Protein AF-A0AAD5VSR5-F1 (afdb_monomer)

Solvent-accessible surface area (backbone atoms only — not comparable to full-atom values): 12266 Å² total; per-residue (Å²): 132,82,77,79,76,80,85,76,77,83,81,80,67,70,78,75,68,72,74,65,59,51,66,69,52,52,51,55,50,50,52,54,51,30,46,66,68,74,37,68,81,47,95,54,46,67,67,52,56,74,73,51,57,67,68,59,53,48,53,43,48,50,60,51,51,72,69,43,62,74,67,56,74,83,81,68,85,54,60,70,67,72,87,35,65,57,61,65,68,55,35,32,72,72,53,68,70,93,71,88,65,47,79,45,73,39,39,74,35,41,10,56,86,38,45,70,70,91,37,54,92,71,54,46,46,49,62,50,44,38,65,77,39,71,88,53,51,73,70,54,26,51,54,53,34,62,75,39,63,86,45,71,54,48,46,51,27,46,23,48,51,45,14,35,66,72,55,52,54,53,46,54,50,53,36,60,43,46,51,93,35,41,47,78,52,73,41,69,61,84,89,15,37,62,71,61,60,55,58,72,76,72,62,128

Structure (mmCIF, N/CA/C/O backbone):
data_AF-A0AAD5VSR5-F1
#
_entry.id   AF-A0AAD5VSR5-F1
#
loop_
_atom_site.group_PDB
_atom_site.id
_atom_site.type_symbol
_atom_site.label_atom_id
_atom_site.label_alt_id
_atom_site.label_comp_id
_atom_site.label_asym_id
_atom_site.label_entity_id
_atom_site.label_seq_id
_atom_site.pdbx_PDB_ins_code
_atom_site.Cartn_x
_atom_site.Cartn_y
_atom_site.Cartn_z
_atom_site.occupancy
_atom_site.B_iso_or_equiv
_atom_site.auth_seq_id
_atom_site.auth_comp_id
_atom_site.auth_asym_id
_atom_site.auth_atom_id
_atom_site.pdbx_PDB_model_num
ATOM 1 N N . MET A 1 1 ? -3.769 -28.329 -5.581 1.00 30.73 1 MET A N 1
ATOM 2 C CA . MET A 1 1 ? -2.567 -27.552 -5.215 1.00 30.73 1 MET A CA 1
ATOM 3 C C . MET A 1 1 ? -2.888 -26.860 -3.908 1.00 30.73 1 MET A C 1
ATOM 5 O O . MET A 1 1 ? -3.905 -26.185 -3.849 1.00 30.73 1 MET A O 1
ATOM 9 N N . ALA A 1 2 ? -2.143 -27.155 -2.845 1.00 22.83 2 ALA A N 1
ATOM 10 C CA . ALA A 1 2 ? -2.383 -26.560 -1.536 1.00 22.83 2 ALA A CA 1
ATOM 11 C C . ALA A 1 2 ? -2.054 -25.062 -1.592 1.00 22.83 2 ALA A C 1
ATOM 13 O O . ALA A 1 2 ? -1.014 -24.696 -2.140 1.00 22.83 2 ALA A O 1
ATOM 14 N N . ALA A 1 3 ? -2.939 -24.219 -1.057 1.00 27.25 3 ALA A N 1
ATOM 15 C CA . ALA A 1 3 ? -2.629 -22.816 -0.818 1.00 27.25 3 ALA A CA 1
ATOM 16 C C . ALA A 1 3 ? -1.374 -22.751 0.074 1.00 27.25 3 ALA A C 1
ATOM 18 O O . ALA A 1 3 ? -1.335 -23.455 1.091 1.00 27.25 3 ALA A O 1
ATOM 19 N N . PRO A 1 4 ? -0.336 -21.980 -0.291 1.00 32.81 4 PRO A N 1
ATOM 20 C CA . PRO A 1 4 ? 0.776 -21.735 0.610 1.00 32.81 4 PRO A CA 1
ATOM 21 C C . PRO A 1 4 ? 0.207 -21.141 1.898 1.00 32.81 4 PRO A C 1
ATOM 23 O O . PRO A 1 4 ? -0.469 -20.117 1.871 1.00 32.81 4 PRO A O 1
ATOM 26 N N . THR A 1 5 ? 0.431 -21.805 3.027 1.00 34.59 5 THR A N 1
ATOM 27 C CA . THR A 1 5 ? 0.110 -21.257 4.344 1.00 34.59 5 THR A CA 1
ATOM 28 C C . THR A 1 5 ? 0.834 -19.921 4.496 1.00 34.59 5 THR A C 1
ATOM 30 O O . THR A 1 5 ? 2.067 -19.910 4.493 1.00 34.59 5 THR A O 1
ATOM 33 N N . LEU A 1 6 ? 0.087 -18.815 4.601 1.00 42.12 6 LEU A N 1
ATOM 34 C CA . LEU A 1 6 ? 0.641 -17.478 4.833 1.00 42.12 6 LEU A CA 1
ATOM 35 C C . LEU A 1 6 ? 1.556 -17.525 6.073 1.00 42.12 6 LEU A C 1
ATOM 37 O O . LEU A 1 6 ? 1.078 -17.839 7.166 1.00 42.12 6 LEU A O 1
ATOM 41 N N . PRO A 1 7 ? 2.866 -17.252 5.946 1.00 37.31 7 PRO A N 1
ATOM 42 C CA . PRO A 1 7 ? 3.838 -17.536 7.003 1.00 37.31 7 PRO A CA 1
ATOM 43 C C . PRO A 1 7 ? 3.827 -16.518 8.155 1.00 37.31 7 PRO A C 1
ATOM 45 O O . PRO A 1 7 ? 4.673 -16.581 9.046 1.00 37.31 7 PRO A O 1
ATOM 48 N N . PHE A 1 8 ? 2.899 -15.561 8.180 1.00 45.56 8 PHE A N 1
ATOM 49 C CA . PHE A 1 8 ? 3.044 -14.380 9.024 1.00 45.56 8 PHE A CA 1
ATOM 50 C C . PHE A 1 8 ? 2.156 -14.416 10.266 1.00 45.56 8 PHE A C 1
ATOM 52 O O . PHE A 1 8 ? 1.105 -13.782 10.363 1.00 45.56 8 PHE A O 1
ATOM 59 N N . SER A 1 9 ? 2.654 -15.120 11.283 1.00 34.03 9 SER A N 1
ATOM 60 C CA . SER A 1 9 ? 2.303 -14.853 12.674 1.00 34.03 9 SER A CA 1
ATOM 61 C C . SER A 1 9 ? 2.815 -13.462 13.068 1.00 34.03 9 SER A C 1
ATOM 63 O O . SER A 1 9 ? 4.018 -13.220 13.056 1.00 34.03 9 SER A O 1
ATOM 65 N N . ASN A 1 10 ? 1.877 -12.562 13.373 1.00 42.25 10 ASN A N 1
ATOM 66 C CA . ASN A 1 10 ? 1.953 -11.464 14.343 1.00 42.25 10 ASN A CA 1
ATOM 67 C C . ASN A 1 10 ? 3.351 -10.883 14.676 1.00 42.25 10 ASN A C 1
ATOM 69 O O . ASN A 1 10 ? 4.169 -11.552 15.287 1.00 42.25 10 ASN A O 1
ATOM 73 N N . GLU A 1 11 ? 3.524 -9.578 14.402 1.00 38.19 11 GLU A N 1
ATOM 74 C CA . GLU A 1 11 ? 4.363 -8.589 15.136 1.00 38.19 11 GLU A CA 1
ATOM 75 C C . GLU A 1 11 ? 5.470 -7.847 14.370 1.00 38.19 11 GLU A C 1
ATOM 77 O O . GLU A 1 11 ? 5.911 -6.814 14.870 1.00 38.19 11 GLU A O 1
ATOM 82 N N . GLN A 1 12 ? 5.879 -8.232 13.153 1.00 38.25 12 GLN A N 1
ATOM 83 C CA . GLN A 1 12 ? 7.024 -7.555 12.498 1.00 38.25 12 GLN A CA 1
ATOM 84 C C . GLN A 1 12 ? 6.683 -6.550 11.383 1.00 38.25 12 GLN A C 1
ATOM 86 O O . GLN A 1 12 ? 7.427 -5.584 11.205 1.00 38.25 12 GLN A O 1
ATOM 91 N N . LEU A 1 13 ? 5.527 -6.677 10.720 1.00 41.72 13 LEU A N 1
ATOM 92 C CA . LEU A 1 13 ? 4.983 -5.636 9.835 1.00 41.72 13 LEU A CA 1
ATOM 93 C C . LEU A 1 13 ? 4.346 -4.378 10.490 1.00 41.72 13 LEU A C 1
ATOM 95 O O . LEU A 1 13 ? 4.121 -3.414 9.759 1.00 41.72 13 LEU A O 1
ATOM 99 N N . PRO A 1 14 ? 4.064 -4.271 11.810 1.00 42.19 14 PRO A N 1
ATOM 100 C CA . PRO A 1 14 ? 3.363 -3.107 12.354 1.00 42.19 14 PRO A CA 1
ATOM 101 C C . PRO A 1 14 ? 4.073 -1.760 12.184 1.00 42.19 14 PRO A C 1
ATOM 103 O O . PRO A 1 14 ? 3.414 -0.727 12.264 1.00 42.19 14 PRO A O 1
ATOM 106 N N . ALA A 1 15 ? 5.390 -1.759 11.963 1.00 35.91 15 ALA A N 1
ATOM 107 C CA . ALA A 1 15 ? 6.173 -0.545 11.729 1.00 35.91 15 ALA A CA 1
ATOM 108 C C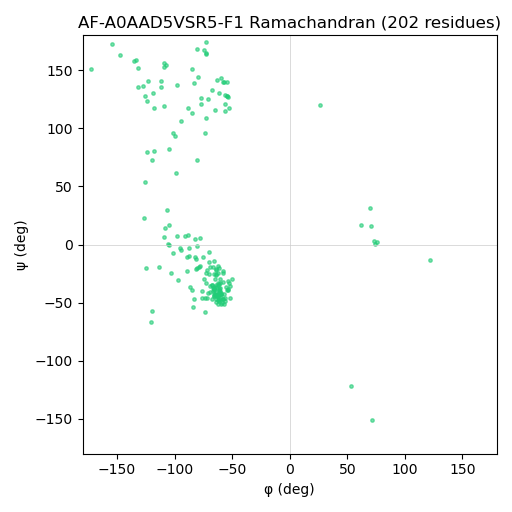 . ALA A 1 15 ? 6.103 -0.033 10.274 1.00 35.91 15 ALA A C 1
ATOM 110 O O . ALA A 1 15 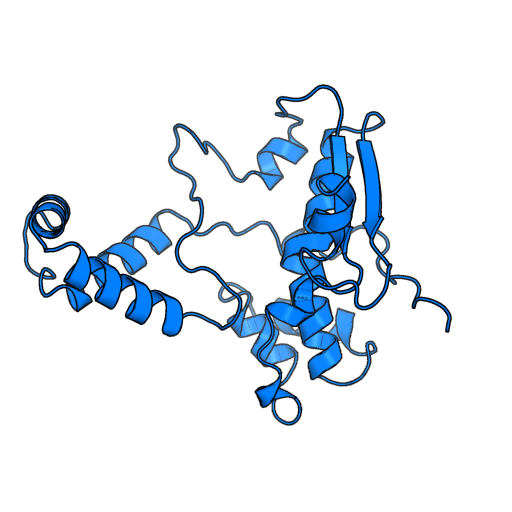? 6.517 1.090 10.013 1.00 35.91 15 ALA A O 1
ATOM 111 N N . LEU A 1 16 ? 5.585 -0.834 9.332 1.00 40.75 16 LEU A N 1
ATOM 112 C CA . LEU A 1 16 ? 5.475 -0.478 7.908 1.00 40.75 16 LEU A CA 1
ATOM 113 C C . LEU A 1 16 ? 4.262 0.413 7.592 1.00 40.75 16 LEU A C 1
ATOM 115 O O . LEU A 1 16 ? 4.250 1.099 6.581 1.00 40.75 16 LEU A O 1
ATOM 119 N N . LEU A 1 17 ? 3.251 0.421 8.465 1.00 43.44 17 LEU A N 1
ATOM 120 C CA . LEU A 1 17 ? 1.928 1.022 8.228 1.00 43.44 17 LEU A CA 1
ATOM 121 C C . LEU A 1 17 ? 1.671 2.305 9.036 1.00 43.44 17 LEU A C 1
ATOM 123 O O . LEU A 1 17 ? 0.530 2.746 9.191 1.00 43.44 17 LEU A O 1
ATOM 127 N N . THR A 1 18 ? 2.720 2.892 9.614 1.00 41.78 18 THR A N 1
ATOM 128 C CA . THR A 1 18 ? 2.611 4.085 10.468 1.00 41.78 18 THR A CA 1
ATOM 129 C C . THR A 1 18 ? 2.839 5.402 9.735 1.00 41.78 18 THR A C 1
ATOM 131 O O . THR A 1 18 ? 2.660 6.450 10.348 1.00 41.78 18 THR A O 1
ATOM 134 N N . SER A 1 19 ? 3.207 5.389 8.454 1.00 46.47 19 SER A N 1
ATOM 135 C CA . SER A 1 19 ? 3.367 6.607 7.659 1.00 46.47 19 SER A CA 1
ATOM 136 C C . SER A 1 19 ? 2.154 6.815 6.755 1.00 46.47 19 SER A C 1
ATOM 138 O O . SER A 1 19 ? 2.068 6.279 5.656 1.00 46.47 19 SER A O 1
ATOM 140 N N . LEU A 1 20 ? 1.199 7.632 7.207 1.00 48.16 20 LEU A N 1
ATOM 141 C CA . LEU A 1 20 ? 0.440 8.419 6.237 1.00 48.16 20 LEU A CA 1
ATOM 142 C C . LEU A 1 20 ? 1.294 9.624 5.840 1.00 48.16 20 LEU A C 1
ATOM 144 O O . LEU A 1 20 ? 1.987 10.174 6.706 1.00 48.16 20 LEU A O 1
ATOM 148 N N . PRO A 1 21 ? 1.230 10.064 4.575 1.00 51.25 21 PRO A N 1
ATOM 149 C CA . PRO A 1 21 ? 1.852 11.314 4.183 1.00 51.25 21 PRO A CA 1
ATOM 150 C C . PRO A 1 21 ? 1.349 12.442 5.085 1.00 51.25 21 PRO A C 1
ATOM 152 O O . PRO A 1 21 ? 0.148 12.625 5.298 1.00 51.25 21 PRO A O 1
ATOM 155 N N . SER A 1 22 ? 2.297 13.176 5.662 1.00 45.88 22 SER A N 1
ATOM 156 C CA . SER A 1 22 ? 1.995 14.352 6.470 1.00 45.88 22 SER A CA 1
ATOM 157 C C . SER A 1 22 ? 1.544 15.515 5.578 1.00 45.88 22 SER A C 1
ATOM 159 O O . SER A 1 22 ? 1.651 15.468 4.351 1.00 45.88 22 SER A O 1
ATOM 161 N N . ILE A 1 23 ? 1.118 16.618 6.198 1.00 45.69 23 ILE A N 1
ATOM 162 C CA . ILE A 1 23 ? 0.830 17.889 5.511 1.00 45.69 23 ILE A CA 1
ATOM 163 C C . ILE A 1 23 ? 1.997 18.322 4.593 1.00 45.69 23 ILE A C 1
ATOM 165 O O . ILE A 1 23 ? 1.763 18.924 3.545 1.00 45.69 23 ILE A O 1
ATOM 169 N N . ALA A 1 24 ? 3.249 17.968 4.914 1.00 39.09 24 ALA A N 1
ATOM 170 C CA . ALA A 1 24 ? 4.404 18.274 4.066 1.00 39.09 24 ALA A CA 1
ATOM 171 C C . ALA A 1 24 ? 4.309 17.623 2.671 1.00 39.09 24 ALA A C 1
ATOM 173 O O . ALA A 1 24 ? 4.635 18.260 1.669 1.00 39.09 24 ALA A O 1
ATOM 174 N N . SER A 1 25 ? 3.785 16.399 2.580 1.00 50.81 25 SER A N 1
ATOM 175 C CA . SER A 1 25 ? 3.555 15.714 1.305 1.00 50.81 25 SER A CA 1
ATOM 176 C C . SER A 1 25 ? 2.458 16.403 0.486 1.00 50.81 25 SER A C 1
ATOM 178 O O . SER A 1 25 ? 2.594 16.515 -0.729 1.00 50.81 25 SER A O 1
ATOM 180 N N . MET A 1 26 ? 1.420 16.964 1.125 1.00 53.88 26 MET A N 1
ATOM 181 C CA . MET A 1 26 ? 0.415 17.778 0.421 1.00 53.88 26 MET A CA 1
ATOM 182 C C . MET A 1 26 ? 1.003 19.055 -0.173 1.00 53.88 26 MET A C 1
ATOM 184 O O . MET A 1 26 ? 0.585 19.468 -1.250 1.00 53.88 26 MET A O 1
ATOM 188 N N . ILE A 1 27 ? 1.955 19.696 0.511 1.00 55.06 27 ILE A N 1
ATOM 189 C CA . ILE A 1 27 ? 2.607 20.911 0.002 1.00 55.06 27 ILE A CA 1
ATOM 190 C C . ILE A 1 27 ? 3.404 20.582 -1.262 1.00 55.06 27 ILE A C 1
ATOM 192 O O . ILE A 1 27 ? 3.295 21.296 -2.257 1.00 55.06 27 ILE A O 1
ATOM 196 N N . VAL A 1 28 ? 4.145 19.471 -1.261 1.00 57.44 28 VAL A N 1
ATOM 197 C CA . VAL A 1 28 ? 4.882 18.999 -2.444 1.00 57.44 28 VAL A CA 1
ATOM 198 C C . VAL A 1 28 ? 3.924 18.665 -3.591 1.00 57.44 28 VAL A C 1
ATOM 200 O O . VAL A 1 28 ? 4.162 19.075 -4.727 1.00 57.44 28 VAL A O 1
ATOM 203 N N . LEU A 1 29 ? 2.803 17.996 -3.305 1.00 60.09 29 LEU A N 1
ATOM 204 C CA . LEU A 1 29 ? 1.791 17.672 -4.314 1.00 60.09 29 LEU A CA 1
ATOM 205 C C . LEU A 1 29 ? 1.108 18.911 -4.880 1.00 60.09 29 LEU A C 1
ATOM 207 O O . LEU A 1 29 ? 0.988 19.034 -6.097 1.00 60.09 29 LEU A O 1
ATOM 211 N N . ARG A 1 30 ? 0.732 19.863 -4.022 1.00 65.19 30 ARG A N 1
ATOM 212 C CA . ARG A 1 30 ? 0.179 21.155 -4.434 1.00 65.19 30 ARG A CA 1
ATOM 213 C C . ARG A 1 30 ? 1.160 21.899 -5.333 1.00 65.19 30 ARG A C 1
ATOM 215 O O . ARG A 1 30 ? 0.747 22.366 -6.385 1.00 65.19 30 ARG A O 1
ATOM 222 N N . ASN A 1 31 ? 2.434 21.975 -4.955 1.00 65.69 31 ASN A N 1
ATOM 223 C CA . ASN A 1 31 ? 3.458 22.671 -5.737 1.00 65.69 31 ASN A CA 1
ATOM 224 C C . ASN A 1 31 ? 3.700 22.004 -7.098 1.00 65.69 31 ASN A C 1
ATOM 226 O O . ASN A 1 31 ? 3.837 22.693 -8.106 1.00 65.69 31 ASN A O 1
ATOM 230 N N . ASN A 1 32 ? 3.693 20.670 -7.159 1.00 66.12 32 ASN A N 1
ATOM 231 C CA . ASN A 1 32 ? 3.785 19.942 -8.426 1.00 66.12 32 ASN A CA 1
ATOM 232 C C . ASN A 1 32 ? 2.548 20.165 -9.310 1.00 66.12 32 ASN A C 1
ATOM 234 O O . ASN A 1 32 ? 2.679 20.316 -10.526 1.00 66.12 32 ASN A O 1
ATOM 238 N N . PHE A 1 33 ? 1.358 20.209 -8.709 1.00 70.19 33 PHE A N 1
ATOM 239 C CA . PHE A 1 33 ? 0.097 20.439 -9.411 1.00 70.19 33 PHE A CA 1
ATOM 240 C C . PHE A 1 33 ? 0.015 21.856 -9.986 1.00 70.19 33 PHE A C 1
ATOM 242 O O . PHE A 1 33 ? -0.273 22.024 -11.169 1.00 70.19 33 PHE A O 1
ATOM 249 N N . THR A 1 34 ? 0.362 22.873 -9.193 1.00 70.56 34 THR A N 1
ATOM 250 C CA . THR A 1 34 ? 0.376 24.275 -9.634 1.00 70.56 34 THR A CA 1
ATOM 251 C C . THR A 1 34 ? 1.4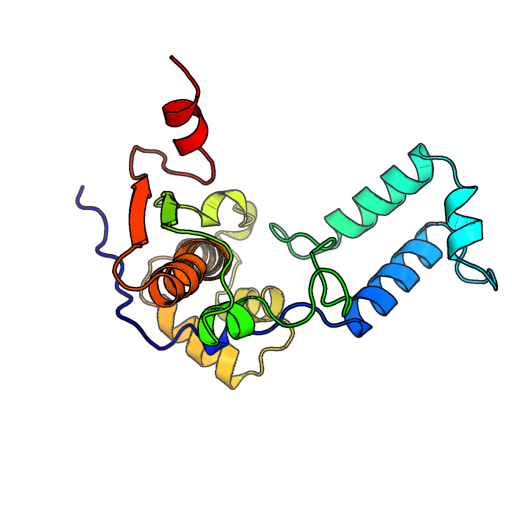66 24.546 -10.668 1.00 70.56 34 THR A C 1
ATOM 253 O O . THR A 1 34 ? 1.244 25.324 -11.594 1.00 70.56 34 THR A O 1
ATOM 256 N N . ALA A 1 35 ? 2.626 23.888 -10.566 1.00 70.94 35 ALA A N 1
ATOM 257 C CA . ALA A 1 35 ? 3.678 23.978 -11.574 1.00 70.94 35 ALA A CA 1
ATOM 258 C C . ALA A 1 35 ? 3.232 23.412 -12.925 1.00 70.94 35 ALA A C 1
ATOM 260 O O . ALA A 1 35 ? 3.389 24.074 -13.952 1.00 70.94 35 ALA A O 1
ATOM 261 N N . LYS A 1 36 ? 2.617 22.224 -12.933 1.00 73.19 36 LYS A N 1
ATOM 262 C CA . LYS A 1 36 ? 2.134 21.589 -14.168 1.00 73.19 36 LYS A CA 1
ATOM 263 C C . LYS A 1 36 ? 0.907 22.275 -14.771 1.00 73.19 36 LYS A C 1
ATOM 265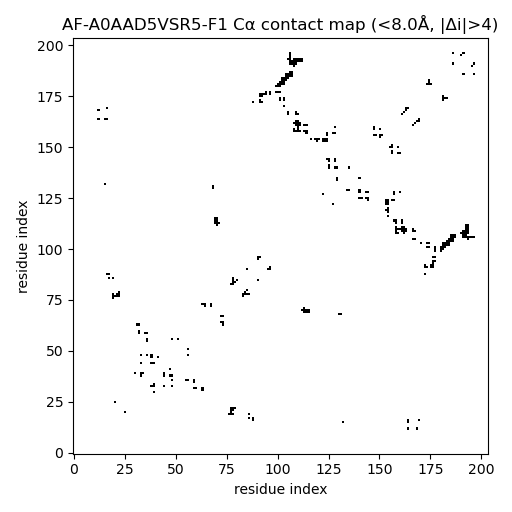 O O . LYS A 1 36 ? 0.696 22.147 -15.971 1.00 73.19 36 LYS A O 1
ATOM 270 N N . SER A 1 37 ? 0.142 23.032 -13.985 1.00 72.56 37 SER A N 1
ATOM 271 C CA . SER A 1 37 ? -0.964 23.860 -14.478 1.00 72.56 37 SER A CA 1
ATOM 272 C C . SER A 1 37 ? -0.535 25.274 -14.903 1.00 72.56 37 SER A C 1
ATOM 274 O O . SER A 1 37 ? -1.402 26.111 -15.133 1.00 72.56 37 SER A O 1
ATOM 276 N N . SER A 1 38 ? 0.770 25.582 -14.964 1.00 71.69 38 SER A N 1
ATOM 277 C CA . SER A 1 38 ? 1.342 26.919 -15.244 1.00 71.69 38 SER A CA 1
ATOM 278 C C . SER A 1 38 ? 1.001 28.031 -14.232 1.00 71.69 38 SER A C 1
ATOM 280 O O . SER A 1 38 ? 1.238 29.207 -14.488 1.00 71.69 38 SER A O 1
ATOM 282 N N . MET A 1 39 ? 0.531 27.669 -13.032 1.00 69.81 39 MET A N 1
ATOM 283 C CA . MET A 1 39 ? 0.104 28.599 -11.973 1.00 69.81 39 MET A CA 1
ATOM 284 C C . MET A 1 39 ? 1.110 28.726 -10.816 1.00 69.81 39 MET A C 1
ATOM 286 O O . MET A 1 39 ? 0.758 29.204 -9.737 1.00 69.81 39 MET A O 1
ATOM 290 N N . ALA A 1 40 ? 2.366 28.305 -11.012 1.00 64.31 40 ALA A N 1
ATOM 291 C CA . ALA A 1 40 ? 3.397 28.246 -9.963 1.00 64.31 40 ALA A CA 1
ATOM 292 C C . ALA A 1 40 ? 3.681 29.595 -9.273 1.00 64.31 40 ALA A C 1
ATOM 294 O O . ALA A 1 40 ? 4.190 29.619 -8.156 1.00 64.31 40 ALA A O 1
ATOM 295 N N . GLN A 1 41 ? 3.373 30.706 -9.948 1.00 65.38 41 GLN A N 1
ATOM 296 C CA . GLN A 1 41 ? 3.684 32.074 -9.519 1.00 65.38 41 GLN A CA 1
ATOM 297 C C . GLN A 1 41 ? 2.452 32.837 -9.004 1.00 65.38 41 GLN A C 1
ATOM 299 O O . GLN A 1 41 ? 2.562 34.003 -8.630 1.00 65.38 41 GLN A O 1
ATOM 304 N N . ALA A 1 42 ? 1.271 32.209 -8.979 1.00 66.62 42 ALA A N 1
ATOM 305 C CA . ALA A 1 42 ? 0.068 32.847 -8.460 1.00 66.62 42 ALA A CA 1
ATOM 306 C C . ALA A 1 42 ? 0.148 32.981 -6.929 1.00 66.62 42 ALA A C 1
ATOM 308 O O . ALA A 1 42 ? 0.304 31.984 -6.223 1.00 66.62 42 ALA A O 1
ATOM 309 N N . ILE A 1 43 ? -0.023 34.210 -6.425 1.00 67.56 43 ILE A N 1
ATOM 310 C CA . ILE A 1 43 ? -0.082 34.524 -4.983 1.00 67.56 43 ILE A CA 1
ATOM 311 C C . ILE A 1 43 ? -1.178 33.693 -4.296 1.00 67.56 43 ILE A C 1
ATOM 313 O O . ILE A 1 43 ? -0.989 33.204 -3.184 1.00 67.56 43 ILE A O 1
ATOM 317 N N . ASP A 1 44 ? -2.292 33.468 -4.998 1.00 80.44 44 ASP A N 1
ATOM 318 C CA . ASP A 1 44 ? -3.370 32.576 -4.581 1.00 80.44 44 ASP A CA 1
ATOM 319 C C . ASP A 1 44 ? -3.547 31.430 -5.581 1.00 80.44 44 ASP A C 1
ATOM 321 O O . ASP A 1 44 ? -4.416 31.430 -6.457 1.00 80.44 44 ASP A O 1
ATOM 325 N N . SER A 1 45 ? -2.680 30.429 -5.454 1.00 80.75 45 SER A N 1
ATOM 326 C CA . SER A 1 45 ? -2.677 29.286 -6.361 1.00 80.75 45 SER A CA 1
ATOM 327 C C . SER A 1 45 ? -3.966 28.460 -6.334 1.00 80.75 45 SER A C 1
ATOM 329 O O . SER A 1 45 ? -4.282 27.832 -7.338 1.00 80.75 45 SER A O 1
ATOM 331 N N . LEU A 1 46 ? -4.749 28.476 -5.247 1.00 84.31 46 LEU A N 1
ATOM 332 C CA . LEU A 1 46 ? -6.001 27.716 -5.189 1.00 84.31 46 LEU A CA 1
ATOM 333 C C . LEU A 1 46 ? -7.112 28.404 -5.982 1.00 84.31 46 LEU A C 1
ATOM 335 O O . LEU A 1 46 ? -7.800 27.744 -6.759 1.00 84.31 46 LEU A O 1
ATOM 339 N N . ASN A 1 47 ? -7.278 29.718 -5.821 1.00 85.12 47 ASN A N 1
ATOM 340 C CA . ASN A 1 47 ? -8.222 30.461 -6.653 1.00 85.12 47 ASN A CA 1
ATOM 341 C C . ASN A 1 47 ? -7.825 30.415 -8.125 1.00 85.12 47 ASN A C 1
ATOM 343 O O . ASN A 1 47 ? -8.699 30.278 -8.973 1.00 85.12 47 ASN A O 1
ATOM 347 N N . CYS A 1 48 ? -6.525 30.423 -8.416 1.00 85.69 48 CYS A N 1
ATOM 348 C CA . CYS A 1 48 ? -6.026 30.239 -9.770 1.00 85.69 48 CYS A CA 1
ATOM 349 C C . CYS A 1 48 ? -6.470 28.899 -10.373 1.00 85.69 48 CYS A C 1
ATOM 351 O O . CYS A 1 48 ? -7.054 28.868 -11.451 1.00 85.69 48 CYS A O 1
ATOM 353 N N . LEU A 1 49 ? -6.268 27.794 -9.645 1.00 86.50 49 LEU A N 1
ATOM 354 C CA . LEU A 1 49 ? -6.671 26.456 -10.087 1.00 86.50 49 LEU A CA 1
ATOM 355 C C . LEU A 1 49 ? -8.183 26.325 -10.312 1.00 86.50 49 LEU A C 1
ATOM 357 O O . LEU A 1 49 ? -8.592 25.600 -11.210 1.00 86.50 49 LEU A O 1
ATOM 361 N N . ARG A 1 50 ? -9.016 27.033 -9.537 1.00 89.12 50 ARG A N 1
ATOM 362 C CA . ARG A 1 50 ? -10.482 27.024 -9.714 1.00 89.12 50 ARG A CA 1
ATOM 363 C C . ARG A 1 50 ? -10.952 27.666 -11.020 1.00 89.12 50 ARG A C 1
ATOM 365 O O . ARG A 1 50 ? -12.085 27.420 -11.413 1.00 89.12 50 ARG A O 1
ATOM 372 N N . GLN A 1 51 ? -10.118 28.491 -11.650 1.00 88.56 51 GLN A N 1
ATOM 373 C CA . GLN A 1 51 ? -10.413 29.143 -12.930 1.00 88.56 51 GLN A CA 1
ATOM 374 C C . GLN A 1 51 ? -9.854 28.370 -14.133 1.00 88.56 51 GLN A C 1
ATOM 376 O O . GLN A 1 51 ? -10.044 28.791 -15.268 1.00 88.56 51 GLN A O 1
ATOM 381 N N . VAL A 1 52 ? -9.129 27.272 -13.899 1.00 87.38 52 VAL A N 1
ATOM 382 C CA . VAL A 1 52 ? -8.577 26.430 -14.964 1.00 87.38 52 VAL A CA 1
ATOM 383 C C . VAL A 1 52 ? -9.648 25.460 -15.453 1.00 87.38 52 VAL A C 1
ATOM 385 O O . VAL A 1 52 ? -10.366 24.864 -14.648 1.00 87.38 52 VAL A O 1
ATOM 388 N N . ASP A 1 53 ? -9.711 25.256 -16.767 1.00 91.75 53 ASP A N 1
ATOM 389 C CA . ASP A 1 53 ? -10.623 24.293 -17.380 1.00 91.75 53 ASP A CA 1
ATOM 390 C C . ASP A 1 53 ? -10.413 22.876 -16.831 1.00 91.75 53 ASP A C 1
ATOM 392 O O . ASP A 1 53 ? -9.286 22.400 -16.654 1.00 91.75 53 ASP A O 1
ATOM 396 N N . ALA A 1 54 ? -11.518 22.162 -16.610 1.00 93.00 54 ALA A N 1
ATOM 397 C CA . ALA A 1 54 ? -11.491 20.816 -16.044 1.00 93.00 54 ALA A CA 1
ATOM 398 C C . ALA A 1 54 ? -10.653 19.829 -16.880 1.00 93.00 54 ALA A C 1
ATOM 400 O O . ALA A 1 54 ? -10.008 18.950 -16.312 1.00 93.00 54 ALA A O 1
ATOM 401 N N . GLU A 1 55 ? -10.609 19.992 -18.206 1.00 93.44 55 GLU A N 1
ATOM 402 C CA . GLU A 1 55 ? -9.785 19.166 -19.099 1.00 93.44 55 GLU A CA 1
ATOM 403 C C . GLU A 1 55 ? -8.284 19.351 -18.833 1.00 93.44 55 GLU A C 1
ATOM 405 O O . GLU A 1 55 ? -7.540 18.373 -18.727 1.00 93.44 55 GLU A O 1
ATOM 410 N N . VAL A 1 56 ? -7.840 20.593 -18.618 1.00 87.62 56 VAL A N 1
ATOM 411 C CA . VAL A 1 56 ? -6.447 20.893 -18.259 1.00 87.62 56 VAL A CA 1
ATOM 412 C C . VAL A 1 56 ? -6.120 20.310 -16.885 1.00 87.62 56 VAL A C 1
ATOM 414 O O . VAL A 1 56 ? -5.082 19.667 -16.717 1.00 87.62 56 VAL A O 1
ATOM 417 N N . LEU A 1 57 ? -7.019 20.469 -15.908 1.00 88.12 57 LEU A N 1
ATOM 418 C CA . LEU A 1 57 ? -6.855 19.880 -14.575 1.00 88.12 57 LEU A CA 1
ATOM 419 C C . LEU A 1 57 ? -6.773 18.349 -14.637 1.00 88.12 57 LEU A C 1
ATOM 421 O O . LEU A 1 57 ? -5.934 17.757 -13.956 1.00 88.12 57 LEU A O 1
ATOM 425 N N . GLN A 1 58 ? -7.584 17.708 -15.480 1.00 91.06 58 GLN A N 1
ATOM 426 C CA . GLN A 1 58 ? -7.552 16.264 -15.688 1.00 91.06 58 GLN A CA 1
ATOM 427 C C . GLN A 1 58 ? -6.242 15.815 -16.343 1.00 91.06 58 GLN A C 1
ATOM 429 O O . GLN A 1 58 ? -5.647 14.834 -15.897 1.00 91.06 58 GLN A O 1
ATOM 434 N N . GLN A 1 59 ? -5.740 16.536 -17.348 1.00 88.81 59 GLN A N 1
ATOM 435 C CA . GLN A 1 59 ? -4.461 16.206 -17.977 1.00 88.81 59 GLN A CA 1
ATOM 436 C C . GLN A 1 59 ? -3.297 16.325 -16.983 1.00 88.81 59 GLN A C 1
ATOM 438 O O . GLN A 1 59 ? -2.427 15.452 -16.924 1.00 88.81 59 GLN A O 1
ATOM 443 N N . VAL A 1 60 ? -3.290 17.378 -16.162 1.00 86.94 60 VAL A N 1
ATOM 444 C CA . VAL A 1 60 ? -2.302 17.554 -15.089 1.00 86.94 60 VAL A CA 1
ATOM 445 C C . VAL A 1 60 ? -2.409 16.427 -14.062 1.00 86.94 60 VAL A C 1
ATOM 447 O O . VAL A 1 60 ? -1.385 15.856 -13.682 1.00 86.94 60 VAL A O 1
ATOM 450 N N . ASN A 1 61 ? -3.630 16.069 -13.658 1.00 87.62 61 ASN A N 1
ATOM 451 C CA . ASN A 1 61 ? -3.901 14.964 -12.745 1.00 87.62 61 ASN A CA 1
ATOM 452 C C . ASN A 1 61 ? -3.329 13.636 -13.271 1.00 87.62 61 ASN A C 1
ATOM 454 O O . ASN A 1 61 ? -2.546 12.992 -12.571 1.00 87.62 61 ASN A O 1
ATOM 458 N N . VAL A 1 62 ? -3.632 13.272 -14.524 1.00 88.88 62 VAL A N 1
ATOM 459 C CA . VAL A 1 62 ? -3.096 12.064 -15.177 1.00 88.88 62 VAL A CA 1
ATOM 460 C C . VAL A 1 62 ? -1.571 12.090 -15.198 1.00 88.88 62 VAL A C 1
ATOM 462 O O . VAL A 1 62 ? -0.946 11.122 -14.780 1.00 88.88 62 VAL A O 1
ATOM 465 N N . ASN A 1 63 ? -0.964 13.212 -15.591 1.00 87.44 63 ASN A N 1
ATOM 466 C CA . ASN A 1 63 ? 0.493 13.354 -15.669 1.00 87.44 63 ASN A CA 1
ATOM 467 C C . ASN A 1 63 ? 1.193 13.249 -14.306 1.00 87.44 63 ASN A C 1
ATOM 469 O O . ASN A 1 63 ? 2.399 13.001 -14.241 1.00 87.44 63 ASN A O 1
ATOM 473 N N . ILE A 1 64 ? 0.503 13.566 -13.211 1.00 85.12 64 ILE A N 1
ATOM 474 C CA . ILE A 1 64 ? 1.035 13.440 -11.850 1.00 85.12 64 ILE A CA 1
ATOM 475 C C . ILE A 1 64 ? 0.871 12.006 -11.363 1.00 85.12 64 ILE A C 1
ATOM 477 O O . ILE A 1 64 ? 1.844 11.425 -10.889 1.00 85.12 64 ILE A O 1
ATOM 481 N N . ALA A 1 65 ? -0.312 11.420 -11.552 1.00 85.69 65 ALA A N 1
ATOM 482 C CA . ALA A 1 65 ? -0.581 10.033 -11.197 1.00 85.69 65 ALA A CA 1
ATOM 483 C C . ALA A 1 65 ? 0.336 9.056 -11.955 1.00 85.69 65 ALA A C 1
ATOM 485 O O . ALA A 1 65 ? 0.910 8.162 -11.345 1.00 85.69 65 ALA A O 1
ATOM 486 N N . SER A 1 66 ? 0.560 9.267 -13.255 1.00 87.56 66 SER A N 1
ATOM 487 C CA . SER A 1 66 ? 1.428 8.412 -14.077 1.00 87.56 66 SER A CA 1
ATOM 488 C C . SER A 1 66 ? 2.916 8.525 -13.734 1.00 87.56 66 SER A C 1
ATOM 490 O O . SER A 1 66 ? 3.697 7.661 -14.117 1.00 87.56 66 SER A O 1
ATOM 492 N N . GLY A 1 67 ? 3.323 9.610 -13.067 1.00 87.44 67 GLY A N 1
ATOM 493 C CA . GLY A 1 67 ? 4.692 9.805 -12.588 1.00 87.44 67 GLY A CA 1
ATOM 494 C C . GLY A 1 67 ? 4.942 9.221 -11.197 1.00 87.44 67 GLY A C 1
ATOM 495 O O . GLY A 1 67 ? 6.090 9.192 -10.758 1.00 87.44 67 GLY A O 1
ATOM 496 N N . ALA A 1 68 ? 3.890 8.789 -10.494 1.00 87.81 68 ALA A N 1
ATOM 497 C CA . ALA A 1 68 ? 4.011 8.128 -9.204 1.00 87.81 68 ALA A CA 1
ATOM 498 C C . ALA A 1 68 ? 4.515 6.685 -9.367 1.00 87.81 68 ALA A C 1
ATOM 500 O O . ALA A 1 68 ? 4.549 6.124 -10.464 1.00 87.81 68 ALA A O 1
ATOM 501 N N . PHE A 1 69 ? 4.906 6.068 -8.252 1.00 91.31 69 PHE A N 1
ATOM 502 C CA . PHE A 1 69 ? 5.289 4.662 -8.254 1.00 91.31 69 PHE A CA 1
ATOM 503 C C . PHE A 1 69 ? 4.100 3.792 -8.689 1.00 91.31 69 PHE A C 1
ATOM 505 O O . PHE A 1 69 ? 2.985 3.962 -8.191 1.00 91.31 69 PHE A O 1
ATOM 512 N N . PHE A 1 70 ? 4.323 2.887 -9.645 1.00 93.81 70 PHE A N 1
ATOM 513 C CA . PHE A 1 70 ? 3.251 2.086 -10.241 1.00 93.81 70 PHE A CA 1
ATOM 514 C C . PHE A 1 70 ? 2.444 1.342 -9.168 1.00 93.81 70 PHE A C 1
ATOM 516 O O . PHE A 1 70 ? 3.012 0.824 -8.211 1.00 93.81 70 PHE A O 1
ATOM 523 N N . GLY A 1 71 ? 1.120 1.293 -9.343 1.00 90.44 71 GLY A N 1
ATOM 524 C CA . GLY A 1 71 ? 0.213 0.630 -8.405 1.00 90.44 71 GLY A CA 1
ATOM 525 C C . GLY A 1 71 ? -0.057 1.405 -7.116 1.00 90.44 71 GLY A C 1
ATOM 526 O O . GLY A 1 71 ? -0.801 0.917 -6.272 1.00 90.44 71 GLY A O 1
ATOM 527 N N . THR A 1 72 ? 0.498 2.611 -6.958 1.00 89.38 72 THR A N 1
ATOM 528 C CA . THR A 1 72 ? 0.196 3.498 -5.826 1.00 89.38 72 THR A CA 1
ATOM 529 C C . THR A 1 72 ? -0.662 4.682 -6.260 1.00 89.38 72 THR A C 1
ATOM 531 O O . THR A 1 72 ? -0.644 5.093 -7.421 1.00 89.38 72 THR A O 1
ATOM 534 N N . SER A 1 73 ? -1.422 5.242 -5.316 1.00 83.81 73 SER A N 1
ATOM 535 C CA . SER A 1 73 ? -2.102 6.522 -5.513 1.00 83.81 73 SER A CA 1
ATOM 536 C C . SER A 1 73 ? -1.287 7.641 -4.890 1.00 83.81 73 SER A C 1
ATOM 538 O O . SER A 1 73 ? -0.799 7.527 -3.767 1.00 83.81 73 SER A O 1
ATOM 540 N N . ILE A 1 74 ? -1.192 8.749 -5.612 1.00 82.06 74 ILE A N 1
ATOM 541 C CA . ILE A 1 74 ? -0.572 9.974 -5.117 1.00 82.06 74 ILE A CA 1
ATOM 542 C C . ILE A 1 74 ? -1.582 10.884 -4.399 1.00 82.06 74 ILE A C 1
ATOM 544 O O . ILE A 1 74 ? -1.213 11.687 -3.546 1.00 82.06 74 ILE A O 1
ATOM 548 N N . TRP A 1 75 ? -2.870 10.726 -4.713 1.00 82.12 75 TRP A N 1
ATOM 549 C CA . TRP A 1 75 ? -3.973 11.370 -4.011 1.00 82.12 75 TRP A CA 1
ATOM 550 C C . TRP A 1 75 ? -4.485 10.409 -2.953 1.00 82.12 75 TRP A C 1
ATOM 552 O O . TRP A 1 75 ? -5.115 9.396 -3.265 1.00 82.12 75 TRP A O 1
ATOM 562 N N . VAL A 1 76 ? -4.174 10.707 -1.699 1.00 85.38 76 VAL A N 1
ATOM 563 C CA . VAL A 1 76 ? -4.492 9.843 -0.564 1.00 85.38 76 VAL A CA 1
ATOM 564 C C . VAL A 1 76 ? -5.069 10.664 0.586 1.00 85.38 76 VAL A C 1
ATOM 566 O O . VAL A 1 76 ? -4.834 11.874 0.651 1.00 85.38 76 VAL A O 1
ATOM 569 N N . PRO A 1 77 ? -5.813 10.033 1.509 1.00 86.00 77 PRO A N 1
ATOM 570 C CA . PRO A 1 77 ? -6.230 10.686 2.740 1.00 86.00 77 PRO A CA 1
ATOM 571 C C . PRO A 1 77 ? -5.028 11.154 3.568 1.00 86.00 77 PRO A C 1
ATOM 573 O O . PRO A 1 77 ? -4.004 10.474 3.653 1.00 86.00 77 PRO A O 1
ATOM 576 N N . VAL A 1 78 ? -5.180 12.304 4.218 1.00 84.12 78 VAL A N 1
ATOM 577 C CA . VAL A 1 78 ? -4.148 12.959 5.034 1.00 84.12 78 VAL A CA 1
ATOM 578 C C . VAL A 1 78 ? -4.731 13.404 6.367 1.00 84.12 78 VAL A C 1
ATOM 580 O O . VAL A 1 78 ? -5.941 13.571 6.495 1.00 84.12 78 VAL A O 1
ATOM 583 N N . ILE A 1 79 ? -3.869 13.604 7.363 1.00 87.75 79 ILE A N 1
ATOM 584 C CA . ILE A 1 79 ? -4.276 14.150 8.661 1.00 87.75 79 ILE A CA 1
ATOM 585 C C . ILE A 1 79 ? -4.584 15.639 8.479 1.00 87.75 79 ILE A C 1
ATOM 587 O O . ILE A 1 79 ? -3.672 16.440 8.277 1.00 87.75 79 ILE A O 1
ATOM 591 N N . ASP A 1 80 ? -5.861 15.999 8.557 1.00 87.62 80 ASP A N 1
ATOM 592 C CA . ASP A 1 80 ? -6.360 17.372 8.406 1.00 87.62 80 ASP A CA 1
ATOM 593 C C . ASP A 1 80 ? -6.681 18.045 9.754 1.00 87.62 80 ASP A C 1
ATOM 595 O O . ASP A 1 80 ? -6.976 19.237 9.805 1.00 87.62 80 ASP A O 1
ATOM 599 N N . GLY A 1 81 ? -6.625 17.288 10.857 1.00 90.44 81 GLY A N 1
ATOM 600 C CA . GLY A 1 81 ? -6.936 17.778 12.201 1.00 90.44 81 GLY A CA 1
ATOM 601 C C . GLY A 1 81 ? -8.431 17.986 12.473 1.00 90.44 81 GLY A C 1
ATOM 602 O O . GLY A 1 81 ? -8.781 18.367 13.588 1.00 90.44 81 GLY A O 1
ATOM 603 N N . GLN A 1 82 ? -9.306 17.708 11.502 1.00 91.31 82 GLN A N 1
ATOM 604 C CA . GLN A 1 82 ? -10.758 17.862 11.612 1.00 91.31 82 GLN A CA 1
ATOM 605 C C . GLN A 1 82 ? -11.476 16.530 11.392 1.00 91.31 82 GLN A C 1
ATOM 607 O O . GLN A 1 82 ? -12.056 15.992 12.335 1.00 91.31 82 GLN A O 1
ATOM 612 N N . PHE A 1 83 ? -11.420 15.981 10.176 1.00 91.00 83 PHE A N 1
ATOM 613 C CA . PHE A 1 83 ? -12.005 14.684 9.853 1.00 91.00 83 PHE A CA 1
ATOM 614 C C . PHE A 1 83 ? -11.039 13.549 10.220 1.00 91.00 83 PHE A C 1
ATOM 616 O O . PHE A 1 83 ? -11.373 12.679 11.027 1.00 91.00 83 PHE A O 1
ATOM 623 N N . ILE A 1 84 ? -9.800 13.596 9.719 1.00 89.94 84 ILE A N 1
ATOM 624 C CA . ILE A 1 84 ? -8.713 12.686 10.105 1.00 89.94 84 ILE A CA 1
ATOM 625 C C . ILE A 1 84 ? -7.825 13.417 11.108 1.00 89.94 84 ILE A C 1
ATOM 627 O O . ILE A 1 84 ? -6.887 14.136 10.770 1.00 89.94 84 ILE A O 1
ATOM 631 N N . THR A 1 85 ? -8.133 13.216 12.386 1.00 90.56 85 THR A N 1
ATOM 632 C CA . THR A 1 85 ? -7.472 13.932 13.492 1.00 90.56 85 THR A CA 1
ATOM 633 C C . THR A 1 85 ? -6.115 13.349 13.897 1.00 90.56 85 THR A C 1
ATOM 635 O O . THR A 1 85 ? -5.307 14.042 14.510 1.00 90.56 85 THR A O 1
ATOM 638 N N . LYS A 1 86 ? -5.854 12.076 13.575 1.00 91.06 86 LYS A N 1
ATOM 639 C CA . LYS A 1 86 ? -4.616 11.331 13.865 1.00 91.06 8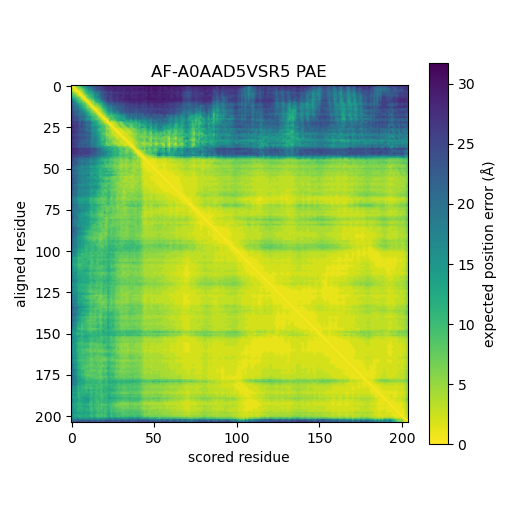6 LYS A CA 1
ATOM 640 C C . LYS A 1 86 ? -4.435 10.205 12.843 1.00 91.06 86 LYS A C 1
ATOM 642 O O . LYS A 1 86 ? -5.356 9.902 12.086 1.00 91.06 86 LYS A O 1
ATOM 647 N N . LEU A 1 87 ? -3.285 9.527 12.877 1.00 89.25 87 LEU A N 1
ATOM 648 C CA . LEU A 1 87 ? -3.077 8.294 12.116 1.00 89.25 87 LEU A CA 1
ATOM 649 C C . LEU A 1 87 ? -4.176 7.262 12.450 1.00 89.25 87 LEU A C 1
ATOM 651 O O . LEU A 1 87 ? -4.351 6.931 13.628 1.00 89.25 87 LEU A O 1
ATOM 655 N N . PRO A 1 88 ? -4.870 6.686 11.451 1.00 89.88 88 PRO A N 1
ATOM 656 C CA . PRO A 1 88 ? -5.891 5.667 11.679 1.00 89.88 88 PRO A CA 1
ATOM 657 C C . PRO A 1 88 ? -5.376 4.481 12.498 1.00 89.88 88 PRO A C 1
ATOM 659 O O . PRO A 1 88 ? -6.057 4.015 13.404 1.00 89.88 88 PRO A O 1
ATOM 662 N N . THR A 1 89 ? -4.137 4.037 12.271 1.00 88.75 89 THR A N 1
ATOM 663 C CA . THR A 1 89 ? -3.523 2.940 13.040 1.00 88.75 89 THR A CA 1
ATOM 664 C C . THR A 1 89 ? -3.320 3.277 14.522 1.00 88.75 89 THR A C 1
ATOM 666 O O . THR A 1 89 ? -3.397 2.379 15.364 1.00 88.75 89 THR A O 1
ATOM 669 N N . GLN A 1 90 ? -3.117 4.553 14.871 1.00 91.50 90 GLN A N 1
ATOM 670 C CA . GLN A 1 90 ? -3.092 5.007 16.265 1.00 91.50 90 GLN A CA 1
ATOM 671 C C . GLN A 1 90 ? -4.499 5.024 16.862 1.00 91.50 90 GLN A C 1
ATOM 673 O O . GLN A 1 90 ? -4.694 4.486 17.946 1.00 91.50 90 GLN A O 1
ATOM 678 N N . LEU A 1 91 ? -5.489 5.557 16.141 1.00 92.69 91 LEU A N 1
ATOM 679 C CA . LEU A 1 91 ? -6.886 5.581 16.596 1.00 92.69 91 LEU A CA 1
ATOM 680 C C . LEU A 1 91 ? -7.437 4.167 16.832 1.00 92.69 91 LEU A C 1
ATOM 682 O O . LEU A 1 91 ? -8.062 3.914 17.861 1.00 92.69 91 LEU A O 1
ATOM 686 N N . LEU A 1 92 ? -7.132 3.225 15.933 1.00 93.12 92 LEU A N 1
ATOM 687 C CA . LEU A 1 92 ? -7.471 1.807 16.084 1.00 93.12 92 LEU A CA 1
ATOM 688 C C . LEU A 1 92 ? -6.826 1.201 17.338 1.00 93.12 92 LEU A C 1
ATOM 690 O O . LEU A 1 92 ? -7.488 0.483 18.084 1.00 93.12 92 LEU A O 1
ATOM 694 N N . ARG A 1 93 ? -5.554 1.519 17.611 1.00 92.06 93 ARG A N 1
ATOM 695 C CA . ARG A 1 93 ? -4.850 1.068 18.824 1.00 92.06 93 ARG A CA 1
ATOM 696 C C . ARG A 1 93 ? -5.443 1.669 20.100 1.00 92.06 93 ARG A C 1
ATOM 698 O O . ARG A 1 93 ? -5.527 0.978 21.108 1.00 92.06 93 ARG A O 1
ATOM 705 N N . GLU A 1 94 ? -5.863 2.929 20.048 1.00 94.44 94 GLU A N 1
ATOM 706 C CA . GLU A 1 94 ? -6.561 3.630 21.134 1.00 94.44 94 GLU A CA 1
ATOM 707 C C . GLU A 1 94 ? -7.997 3.098 21.348 1.00 94.44 94 GLU A C 1
ATOM 709 O O . GLU A 1 94 ? -8.669 3.517 22.286 1.00 94.44 94 GLU A O 1
ATOM 714 N N . GLY A 1 95 ? -8.492 2.190 20.493 1.00 92.19 95 GLY A N 1
ATOM 715 C CA . GLY A 1 95 ? -9.867 1.690 20.548 1.00 92.19 95 GLY A CA 1
ATOM 716 C C . GLY A 1 95 ? -10.911 2.732 20.134 1.00 92.19 95 GLY A C 1
ATOM 717 O O . GLY A 1 95 ? -12.097 2.556 20.405 1.00 92.19 95 GLY A O 1
ATOM 718 N N . ARG A 1 96 ? -10.490 3.820 19.478 1.00 94.44 96 ARG A N 1
ATOM 719 C CA . ARG A 1 96 ? -11.370 4.878 18.966 1.00 94.44 96 ARG A CA 1
ATOM 720 C C . ARG A 1 96 ? -11.997 4.441 17.645 1.00 94.44 96 ARG A C 1
ATOM 722 O O . ARG A 1 96 ? -11.621 4.916 16.577 1.00 94.44 96 ARG A O 1
ATOM 729 N N . ILE A 1 97 ? -12.935 3.507 17.738 1.00 93.75 97 ILE A N 1
ATOM 730 C CA . ILE A 1 97 ? -13.691 2.953 16.612 1.00 93.75 97 ILE A CA 1
ATOM 731 C C . ILE A 1 97 ? -15.147 3.417 16.651 1.00 93.75 97 ILE A C 1
ATOM 733 O O . ILE A 1 97 ? -15.691 3.683 17.719 1.00 93.75 97 ILE A O 1
ATOM 737 N N . ASN A 1 98 ? -15.778 3.487 15.481 1.00 93.38 98 ASN A N 1
ATOM 738 C CA . ASN A 1 98 ? -17.204 3.770 15.339 1.00 93.38 98 ASN A CA 1
ATOM 739 C C . ASN A 1 98 ? -17.898 2.591 14.640 1.00 93.38 98 ASN A C 1
ATOM 741 O O . ASN A 1 98 ? -18.200 2.657 13.451 1.00 93.38 98 ASN A O 1
ATOM 745 N N . GLY A 1 99 ? -18.065 1.480 15.357 1.00 94.44 99 GLY A N 1
ATOM 746 C CA . GLY A 1 99 ? -18.725 0.282 14.841 1.00 94.44 99 GLY A CA 1
ATOM 747 C C . GLY A 1 99 ? -18.939 -0.774 15.923 1.00 94.44 99 GLY A C 1
ATOM 748 O O . GLY A 1 99 ? -18.174 -0.851 16.884 1.00 94.44 99 GLY A O 1
ATOM 749 N N . GLU A 1 100 ? -19.983 -1.589 15.768 1.00 96.06 100 GLU A N 1
ATOM 750 C CA . GLU A 1 100 ? -20.318 -2.650 16.728 1.00 96.06 100 GLU A CA 1
ATOM 751 C C . GLU A 1 100 ? -19.550 -3.948 16.474 1.00 96.06 100 GLU A C 1
ATOM 753 O O . GLU A 1 100 ? -19.126 -4.609 17.422 1.00 96.06 100 GLU A O 1
ATOM 758 N N . ALA A 1 101 ? -19.372 -4.302 15.203 1.00 97.44 101 ALA A N 1
ATOM 759 C CA . ALA A 1 101 ? -18.665 -5.487 14.745 1.00 97.44 101 ALA A CA 1
ATOM 760 C C . ALA A 1 101 ? -17.974 -5.200 13.406 1.00 97.44 101 ALA A C 1
ATOM 762 O O . ALA A 1 101 ? -18.304 -4.231 12.720 1.00 97.44 101 ALA A O 1
ATOM 763 N N . LEU A 1 102 ? -17.020 -6.052 13.043 1.00 97.69 102 LEU A N 1
ATOM 764 C CA . LEU A 1 102 ? -16.225 -5.927 11.828 1.00 97.69 102 LEU A CA 1
ATOM 765 C C . LEU A 1 102 ? -16.168 -7.257 11.078 1.00 97.69 102 LEU A C 1
ATOM 767 O O . LEU A 1 102 ? -15.869 -8.292 11.672 1.00 97.69 102 LEU A O 1
ATOM 771 N N . LEU A 1 103 ? -16.348 -7.199 9.761 1.00 97.12 103 LEU A N 1
ATOM 772 C CA . LEU A 1 103 ? -15.935 -8.245 8.833 1.00 97.12 103 LEU A CA 1
ATOM 773 C C . LEU A 1 103 ? -14.893 -7.651 7.881 1.00 97.12 103 LEU A C 1
ATOM 775 O O . LEU A 1 103 ? -15.201 -6.725 7.136 1.00 97.12 103 LEU A O 1
ATOM 779 N N . SER A 1 104 ? -13.674 -8.183 7.910 1.00 96.25 104 SER A N 1
ATOM 780 C CA . SER A 1 104 ? -12.608 -7.813 6.976 1.00 96.25 104 SER A CA 1
ATOM 781 C C . SER A 1 104 ? -12.352 -8.966 6.016 1.00 96.25 104 SER A C 1
ATOM 783 O O . SER A 1 104 ? -11.942 -10.040 6.455 1.00 96.25 104 SER A O 1
ATOM 785 N N . VAL A 1 105 ? -12.544 -8.749 4.719 1.00 96.69 105 VAL A N 1
ATOM 786 C CA . VAL A 1 105 ? -12.224 -9.740 3.682 1.00 96.69 105 VAL A CA 1
ATOM 787 C C . VAL A 1 105 ? -11.047 -9.241 2.854 1.00 96.69 105 VAL A C 1
ATOM 789 O O . VAL A 1 105 ? -10.921 -8.043 2.618 1.00 96.69 105 VAL A O 1
ATOM 792 N N . THR A 1 106 ? -10.155 -10.158 2.491 1.00 97.44 106 THR A N 1
ATOM 793 C CA . THR A 1 106 ? -9.029 -9.916 1.579 1.00 97.44 106 THR A CA 1
ATOM 794 C C . THR A 1 106 ? -8.995 -11.010 0.526 1.00 97.44 106 THR A C 1
ATOM 796 O O . THR A 1 106 ? -9.396 -12.136 0.810 1.00 97.44 106 THR A O 1
ATOM 799 N N . ASN A 1 107 ? -8.482 -10.711 -0.655 1.00 98.00 107 ASN A N 1
ATOM 800 C CA . ASN A 1 107 ? -8.233 -11.676 -1.719 1.00 98.00 107 ASN A CA 1
ATOM 801 C C . ASN A 1 107 ? -6.863 -12.358 -1.525 1.00 98.00 107 ASN A C 1
ATOM 803 O O . ASN A 1 107 ? -5.950 -11.780 -0.940 1.00 98.00 107 ASN A O 1
ATOM 807 N N . ILE A 1 108 ? -6.687 -13.596 -1.986 1.00 95.31 108 ILE A N 1
ATOM 808 C CA . ILE A 1 108 ? -5.417 -14.330 -1.810 1.00 95.31 108 ILE A CA 1
ATOM 809 C C . ILE A 1 108 ? -4.240 -13.690 -2.582 1.00 95.31 108 ILE A C 1
ATOM 811 O O . ILE A 1 108 ? -3.091 -13.805 -2.160 1.00 95.31 108 ILE A O 1
ATOM 815 N N . PHE A 1 109 ? -4.508 -12.956 -3.669 1.00 96.00 109 PHE A N 1
ATOM 816 C CA . PHE A 1 109 ? -3.501 -12.272 -4.490 1.00 96.00 109 PHE A CA 1
ATOM 817 C C . PHE A 1 109 ? -3.786 -10.766 -4.658 1.00 96.00 109 PHE A C 1
ATOM 819 O O . PHE A 1 109 ? -3.811 -10.241 -5.773 1.00 96.00 109 PHE A O 1
ATOM 826 N N . GLU A 1 110 ? -3.958 -10.043 -3.542 1.00 97.38 110 GLU A N 1
ATOM 827 C CA . GLU A 1 110 ? -4.247 -8.591 -3.532 1.00 97.38 110 GLU A CA 1
ATOM 828 C C . GLU A 1 110 ? -3.242 -7.750 -4.331 1.00 97.38 110 GLU A C 1
ATOM 830 O O . GLU A 1 110 ? -3.608 -6.782 -4.988 1.00 97.38 110 GLU A O 1
ATOM 835 N N . GLY A 1 111 ? -1.953 -8.093 -4.268 1.00 96.56 111 GLY A N 1
ATOM 836 C CA . GLY A 1 111 ? -0.890 -7.247 -4.812 1.00 96.56 111 GLY A CA 1
ATOM 837 C C . GLY A 1 111 ? -0.729 -7.312 -6.328 1.00 96.56 111 GLY A C 1
ATOM 838 O O . GLY A 1 111 ? -0.122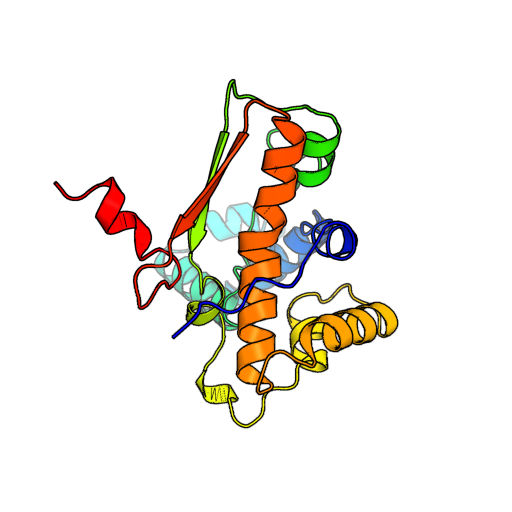 -6.412 -6.905 1.00 96.56 111 GLY A O 1
ATOM 839 N N . THR A 1 112 ? -1.255 -8.349 -6.986 1.00 97.31 112 THR A N 1
ATOM 840 C CA . THR A 1 112 ? -0.928 -8.670 -8.387 1.00 97.31 112 THR A CA 1
ATOM 841 C C . THR A 1 112 ? -1.276 -7.534 -9.341 1.00 97.31 112 THR A C 1
ATOM 843 O O . THR A 1 112 ? -0.465 -7.174 -10.191 1.00 97.31 112 THR A O 1
ATOM 846 N N . ASN A 1 113 ? -2.442 -6.910 -9.155 1.00 97.12 113 ASN A N 1
ATOM 847 C CA . ASN A 1 113 ? -2.914 -5.813 -10.007 1.00 97.12 113 ASN A CA 1
ATOM 848 C C . ASN A 1 113 ? -2.102 -4.516 -9.825 1.00 97.12 113 ASN A C 1
ATOM 850 O O . ASN A 1 113 ? -2.179 -3.615 -10.658 1.00 97.12 113 ASN A O 1
ATOM 854 N N . PHE A 1 114 ? -1.315 -4.419 -8.752 1.00 96.94 114 PHE A N 1
ATOM 855 C CA . PHE A 1 114 ? -0.591 -3.214 -8.349 1.00 96.94 114 PHE A CA 1
ATOM 856 C C . PHE A 1 114 ? 0.926 -3.332 -8.542 1.00 96.94 114 PHE A C 1
ATOM 858 O O . PHE A 1 114 ? 1.673 -2.432 -8.168 1.00 96.94 114 PHE A O 1
ATOM 865 N N . VAL A 1 115 ? 1.406 -4.410 -9.163 1.00 97.31 115 VAL A N 1
ATOM 866 C CA . VAL A 1 115 ? 2.813 -4.573 -9.543 1.00 97.31 115 VAL A CA 1
ATOM 867 C C . VAL A 1 115 ? 2.941 -4.550 -11.061 1.00 97.31 115 VAL A C 1
ATOM 869 O O . VAL A 1 115 ? 2.187 -5.201 -11.778 1.00 97.31 115 VAL A O 1
ATOM 872 N N . ASN A 1 116 ? 3.931 -3.819 -11.579 1.00 96.69 116 ASN A N 1
ATOM 873 C CA . ASN A 1 116 ? 4.200 -3.798 -13.014 1.00 96.69 116 ASN A CA 1
ATOM 874 C C . ASN A 1 116 ? 4.862 -5.114 -13.455 1.00 96.69 116 ASN A C 1
ATOM 876 O O . ASN A 1 116 ? 6.087 -5.259 -13.383 1.00 96.69 116 ASN A O 1
ATOM 880 N N . LEU A 1 117 ? 4.061 -6.054 -13.957 1.00 96.25 117 LEU A N 1
ATOM 881 C CA . LEU A 1 117 ? 4.522 -7.383 -14.375 1.00 96.25 117 LEU A CA 1
ATOM 882 C C . LEU A 1 117 ? 5.535 -7.354 -15.535 1.00 96.25 117 LEU A C 1
ATOM 884 O O . LEU A 1 117 ? 6.314 -8.296 -15.682 1.00 96.25 117 LEU A O 1
ATOM 888 N N . ASN A 1 118 ? 5.639 -6.257 -16.296 1.00 97.25 118 ASN A N 1
ATOM 889 C CA . ASN A 1 118 ? 6.692 -6.100 -17.312 1.00 97.25 118 ASN A CA 1
ATOM 890 C C . ASN A 1 118 ? 8.104 -6.025 -16.702 1.00 97.25 118 ASN A C 1
ATOM 892 O O . ASN A 1 118 ? 9.096 -6.158 -17.414 1.00 97.25 118 ASN A O 1
ATOM 896 N N . THR A 1 119 ? 8.211 -5.824 -15.385 1.00 97.25 119 THR A N 1
ATOM 897 C CA . THR A 1 119 ? 9.486 -5.804 -14.655 1.00 97.25 119 THR A CA 1
ATOM 898 C C . THR A 1 119 ? 9.902 -7.174 -14.115 1.00 97.25 119 THR A C 1
ATOM 900 O O . THR A 1 119 ? 10.904 -7.263 -13.414 1.00 97.25 119 THR A O 1
ATOM 903 N N . SER A 1 120 ? 9.189 -8.256 -14.455 1.00 96.56 120 SER A N 1
ATOM 904 C CA . SER A 1 120 ? 9.417 -9.591 -13.872 1.00 96.56 120 SER A CA 1
ATOM 905 C C . SER A 1 120 ? 10.865 -10.087 -13.953 1.00 96.56 120 SER A C 1
ATOM 907 O O . SER A 1 120 ? 11.334 -10.766 -13.044 1.00 96.56 120 SER A O 1
ATOM 909 N N . SER A 1 121 ? 11.598 -9.729 -15.011 1.00 97.00 121 SER A N 1
ATOM 910 C CA . SER A 1 121 ? 13.000 -10.127 -15.200 1.00 97.00 121 SER A CA 1
ATOM 911 C C . SER A 1 121 ? 14.026 -9.165 -14.589 1.00 97.00 121 SER A C 1
ATOM 913 O O . SER A 1 121 ? 15.212 -9.490 -14.547 1.00 97.00 121 SER A O 1
ATOM 915 N N . THR A 1 122 ? 13.612 -7.972 -14.153 1.00 97.62 122 THR A N 1
ATOM 916 C CA . THR A 1 122 ? 14.520 -6.883 -13.748 1.00 97.62 122 THR A CA 1
ATOM 917 C C . THR A 1 122 ? 14.269 -6.353 -12.340 1.00 97.62 122 THR A C 1
ATOM 919 O O . THR A 1 122 ? 15.167 -5.736 -11.760 1.00 97.62 122 THR A O 1
ATOM 922 N N . VAL A 1 123 ? 13.082 -6.582 -11.773 1.00 98.00 123 VAL A N 1
ATOM 923 C CA . VAL A 1 123 ? 12.709 -6.091 -10.447 1.00 98.00 123 VAL A CA 1
ATOM 924 C C . VAL A 1 123 ? 13.603 -6.694 -9.366 1.00 98.00 123 VAL A C 1
ATOM 926 O O . VAL A 1 123 ? 13.983 -7.864 -9.402 1.00 98.00 123 VAL A O 1
ATOM 929 N N . ARG A 1 124 ? 13.948 -5.870 -8.375 1.00 98.00 124 ARG A N 1
ATOM 930 C CA . ARG A 1 124 ? 14.695 -6.287 -7.188 1.00 98.00 124 ARG A CA 1
ATOM 931 C C . ARG A 1 124 ? 13.930 -5.892 -5.940 1.00 98.00 124 ARG A C 1
ATOM 933 O O . ARG A 1 124 ? 13.617 -4.716 -5.761 1.00 98.00 124 ARG A O 1
ATOM 940 N N . THR A 1 125 ? 13.709 -6.857 -5.057 1.00 97.19 125 THR A N 1
ATOM 941 C CA . THR A 1 125 ? 12.933 -6.706 -3.819 1.00 97.19 125 THR A CA 1
ATOM 942 C C . THR A 1 125 ? 13.385 -5.523 -2.947 1.00 97.19 125 THR A C 1
ATOM 944 O O . THR A 1 125 ? 12.528 -4.727 -2.563 1.00 97.19 125 THR A O 1
ATOM 947 N N . PRO A 1 126 ? 14.695 -5.297 -2.688 1.00 97.38 126 PRO A N 1
ATOM 948 C CA . PRO A 1 126 ? 15.130 -4.143 -1.892 1.00 97.38 126 PRO A CA 1
ATOM 949 C C . PRO A 1 126 ? 14.814 -2.793 -2.551 1.00 97.38 126 PRO A C 1
ATOM 951 O O . PRO A 1 126 ? 14.337 -1.876 -1.888 1.00 97.38 126 PRO A O 1
ATOM 954 N N . SER A 1 127 ? 15.046 -2.666 -3.862 1.00 97.56 127 SER A N 1
ATOM 955 C CA . SER A 1 127 ? 14.753 -1.432 -4.605 1.00 97.56 127 SER A CA 1
ATOM 956 C C . SER A 1 127 ? 13.252 -1.164 -4.675 1.00 97.56 127 SER A C 1
ATOM 958 O O . SER A 1 127 ? 12.826 -0.020 -4.560 1.00 97.56 127 SER A O 1
ATOM 960 N N . TYR A 1 128 ? 12.447 -2.217 -4.821 1.00 97.25 128 TYR A N 1
ATOM 961 C CA . TYR A 1 128 ? 10.994 -2.117 -4.781 1.00 97.25 128 TYR A CA 1
ATOM 962 C C . TYR A 1 128 ? 10.500 -1.599 -3.423 1.00 97.25 128 TYR A C 1
ATOM 964 O O . TYR A 1 128 ? 9.728 -0.648 -3.388 1.00 97.25 128 TYR A O 1
ATOM 972 N N . LEU A 1 129 ? 10.998 -2.154 -2.311 1.00 94.75 129 LEU A N 1
ATOM 973 C CA . LEU A 1 129 ? 10.669 -1.687 -0.957 1.00 94.75 129 LEU A CA 1
ATOM 974 C C . LEU A 1 129 ? 11.050 -0.225 -0.727 1.00 94.75 129 LEU A C 1
ATOM 976 O O . LEU A 1 129 ? 10.259 0.514 -0.155 1.00 94.75 129 LEU A O 1
ATOM 980 N N . ALA A 1 130 ? 12.234 0.190 -1.181 1.00 94.31 130 ALA A N 1
ATOM 981 C CA . ALA A 1 130 ? 12.678 1.577 -1.056 1.00 94.31 130 ALA A CA 1
ATOM 982 C C . ALA A 1 130 ? 11.791 2.552 -1.852 1.00 94.31 130 ALA A C 1
ATOM 984 O O . ALA A 1 130 ? 11.558 3.669 -1.404 1.00 94.31 130 ALA A O 1
ATOM 985 N N . ASN A 1 131 ? 11.271 2.133 -3.011 1.00 93.44 131 ASN A N 1
ATOM 986 C CA . ASN A 1 131 ? 10.341 2.947 -3.798 1.00 93.44 131 ASN A CA 1
ATOM 987 C C . ASN A 1 131 ? 8.928 2.969 -3.200 1.00 93.44 131 ASN A C 1
ATOM 989 O O . ASN A 1 131 ? 8.283 4.014 -3.203 1.00 93.44 131 ASN A O 1
ATOM 993 N N . LEU A 1 132 ? 8.448 1.828 -2.694 1.00 92.44 132 LEU A N 1
ATOM 994 C CA . LEU A 1 132 ? 7.126 1.718 -2.078 1.00 92.44 132 LEU A CA 1
ATOM 995 C C . LEU A 1 132 ? 7.058 2.461 -0.734 1.00 92.44 132 LEU A C 1
ATOM 997 O O . LEU A 1 132 ? 6.039 3.067 -0.416 1.00 92.44 132 LEU A O 1
ATOM 1001 N N . PHE A 1 133 ? 8.151 2.446 0.033 1.00 89.31 133 PHE A N 1
ATOM 1002 C CA . PHE A 1 133 ? 8.277 3.103 1.334 1.00 89.31 133 PHE A CA 1
ATOM 1003 C C . PHE A 1 133 ? 9.474 4.067 1.335 1.00 89.31 133 PHE A C 1
ATOM 1005 O O . PHE A 1 133 ? 10.533 3.729 1.863 1.00 89.31 133 PHE A O 1
ATOM 1012 N N . PRO A 1 134 ? 9.331 5.281 0.774 1.00 87.56 134 PRO A N 1
ATOM 1013 C CA . PRO A 1 134 ? 10.452 6.209 0.590 1.00 87.56 134 PRO A CA 1
ATOM 1014 C C . PRO A 1 134 ? 11.091 6.701 1.898 1.00 87.56 134 PRO A C 1
ATOM 1016 O O . PRO A 1 134 ? 12.249 7.108 1.894 1.00 87.56 134 PRO A O 1
ATOM 1019 N N . ASP A 1 135 ? 10.374 6.622 3.023 1.00 85.69 135 ASP A N 1
ATOM 1020 C CA . ASP A 1 135 ? 10.901 6.977 4.349 1.00 85.69 135 ASP A CA 1
ATOM 1021 C C . ASP A 1 135 ? 11.747 5.854 4.984 1.00 85.69 135 ASP A C 1
ATOM 1023 O O . ASP A 1 135 ? 12.255 6.002 6.099 1.00 85.69 135 ASP A O 1
ATOM 1027 N N . PHE A 1 136 ? 11.889 4.701 4.320 1.00 86.69 136 PHE A N 1
ATOM 1028 C CA . PHE A 1 136 ? 12.649 3.577 4.857 1.00 86.69 136 PHE A CA 1
ATOM 1029 C C . PHE A 1 136 ? 14.152 3.796 4.734 1.00 86.69 136 PHE A C 1
ATOM 1031 O O . PHE A 1 136 ? 14.704 3.951 3.646 1.00 86.69 136 PHE A O 1
ATOM 1038 N N . GLY A 1 137 ? 14.845 3.682 5.865 1.00 89.19 137 GLY A N 1
ATOM 1039 C CA . GLY A 1 137 ? 16.297 3.566 5.884 1.00 89.19 137 GLY A CA 1
ATOM 1040 C C . GLY A 1 137 ? 16.778 2.195 5.396 1.00 89.19 137 GLY A C 1
ATOM 1041 O O . GLY A 1 137 ? 16.036 1.208 5.379 1.00 89.19 137 GLY A O 1
ATOM 1042 N N . ALA A 1 138 ? 18.073 2.097 5.083 1.00 95.56 138 ALA A N 1
ATOM 1043 C CA . ALA A 1 138 ? 18.693 0.875 4.560 1.00 95.56 138 ALA A CA 1
ATOM 1044 C C . ALA A 1 138 ? 18.443 -0.373 5.433 1.00 95.56 138 ALA A C 1
ATOM 1046 O O . ALA A 1 138 ? 18.189 -1.457 4.910 1.00 95.56 138 ALA A O 1
ATOM 1047 N N . ALA A 1 139 ? 18.455 -0.223 6.762 1.00 93.50 139 ALA A N 1
ATOM 1048 C CA . ALA A 1 139 ? 18.189 -1.325 7.687 1.00 93.50 139 ALA A CA 1
ATOM 1049 C C . ALA A 1 139 ? 16.743 -1.849 7.591 1.00 93.50 139 ALA A C 1
ATOM 1051 O O . ALA A 1 139 ? 16.517 -3.057 7.661 1.00 93.50 139 ALA A O 1
ATOM 1052 N N . GLN A 1 140 ? 15.764 -0.958 7.401 1.00 90.94 140 GLN A N 1
ATOM 1053 C CA . GLN A 1 140 ? 14.357 -1.339 7.248 1.00 90.94 140 GLN A CA 1
ATOM 1054 C C . GLN A 1 140 ? 14.120 -2.020 5.901 1.00 90.94 140 GLN A C 1
ATOM 1056 O O . GLN A 1 140 ? 13.448 -3.047 5.858 1.00 90.94 140 GLN A O 1
ATOM 1061 N N . VAL A 1 141 ? 14.729 -1.508 4.826 1.00 92.94 141 VAL A N 1
ATOM 1062 C CA . VAL A 1 141 ? 14.697 -2.147 3.502 1.00 92.94 141 VAL A CA 1
ATOM 1063 C C . VAL A 1 141 ? 15.296 -3.552 3.560 1.00 92.94 141 VAL A C 1
ATOM 1065 O O . VAL A 1 141 ? 14.679 -4.496 3.074 1.00 92.94 141 VAL A O 1
ATOM 1068 N N . ALA A 1 142 ? 16.463 -3.718 4.190 1.00 94.88 142 ALA A N 1
ATOM 1069 C CA . ALA A 1 142 ? 17.112 -5.021 4.321 1.00 94.88 142 ALA A CA 1
ATOM 1070 C C . ALA A 1 142 ? 16.257 -6.012 5.125 1.00 94.88 142 ALA A C 1
ATOM 1072 O O . ALA A 1 142 ? 16.067 -7.150 4.698 1.00 94.88 142 ALA A O 1
ATOM 1073 N N . LYS A 1 143 ? 15.689 -5.569 6.255 1.00 92.44 143 LYS A N 1
ATOM 1074 C CA . LYS A 1 143 ? 14.787 -6.392 7.072 1.00 92.44 143 LYS A CA 1
ATOM 1075 C C . LYS A 1 143 ? 13.520 -6.777 6.306 1.00 92.44 143 LYS A C 1
ATOM 1077 O O . LYS A 1 143 ? 13.110 -7.931 6.358 1.00 92.44 143 LYS A O 1
ATOM 1082 N N . GLY A 1 144 ? 12.927 -5.828 5.581 1.00 89.06 144 GLY A N 1
ATOM 1083 C CA . GLY A 1 144 ? 11.778 -6.076 4.717 1.00 89.06 144 GLY A CA 1
ATOM 1084 C C . GLY A 1 144 ? 12.104 -7.105 3.640 1.00 89.06 144 GLY A C 1
ATOM 1085 O O . GLY A 1 144 ? 11.410 -8.101 3.534 1.00 89.06 144 GLY A O 1
ATOM 1086 N N . ALA A 1 145 ? 13.199 -6.936 2.898 1.00 94.19 145 ALA A N 1
ATOM 1087 C CA . ALA A 1 145 ? 13.580 -7.871 1.839 1.00 94.19 145 ALA A CA 1
ATOM 1088 C C . ALA A 1 145 ? 13.846 -9.286 2.379 1.00 94.19 145 ALA A C 1
ATOM 1090 O O . ALA A 1 145 ? 13.433 -10.265 1.762 1.00 94.19 145 ALA A O 1
ATOM 1091 N N . ALA A 1 146 ? 14.478 -9.400 3.553 1.00 95.44 146 ALA A N 1
ATOM 1092 C CA . ALA A 1 146 ? 14.722 -10.684 4.204 1.00 95.44 146 ALA A CA 1
ATOM 1093 C C . ALA A 1 146 ? 13.421 -11.433 4.551 1.00 95.44 146 ALA A C 1
ATOM 1095 O O . ALA A 1 146 ? 13.384 -12.656 4.438 1.00 95.44 146 ALA A O 1
ATOM 1096 N N . GLN A 1 147 ? 12.350 -10.714 4.907 1.00 93.19 147 GLN A N 1
ATOM 1097 C CA . GLN A 1 147 ? 11.047 -11.302 5.238 1.00 93.19 147 GLN A CA 1
ATOM 1098 C C . GLN A 1 147 ? 10.419 -12.065 4.061 1.00 93.19 147 GLN A C 1
ATOM 1100 O O . GLN A 1 147 ? 9.747 -13.072 4.274 1.00 93.19 147 GLN A O 1
ATOM 1105 N N . TYR A 1 148 ? 10.652 -11.606 2.828 1.00 93.62 148 TYR A N 1
ATOM 1106 C CA . TYR A 1 148 ? 10.043 -12.171 1.618 1.00 93.62 148 TYR A CA 1
ATOM 1107 C C . TYR A 1 148 ? 11.021 -13.018 0.791 1.00 93.62 148 TYR A C 1
ATOM 1109 O O . TYR A 1 148 ? 10.624 -13.582 -0.221 1.00 93.62 148 TYR A O 1
ATOM 1117 N N . ALA A 1 149 ? 12.284 -13.163 1.207 1.00 94.31 149 ALA A N 1
ATOM 1118 C CA . ALA A 1 149 ? 13.343 -13.777 0.396 1.00 94.31 149 ALA A CA 1
ATOM 1119 C C . ALA A 1 149 ? 13.057 -15.223 -0.061 1.00 94.31 149 ALA A C 1
ATOM 1121 O O . ALA A 1 149 ? 13.589 -15.656 -1.081 1.00 94.31 149 ALA A O 1
ATOM 1122 N N . ASN A 1 150 ? 12.208 -15.953 0.670 1.00 93.06 150 ASN A N 1
ATOM 1123 C CA . ASN A 1 150 ? 11.855 -17.347 0.380 1.00 93.06 150 ASN A CA 1
ATOM 1124 C C . ASN A 1 150 ? 10.527 -17.505 -0.388 1.00 93.06 150 ASN A C 1
ATOM 1126 O O . ASN A 1 150 ? 10.051 -18.627 -0.557 1.00 93.06 150 ASN A O 1
ATOM 1130 N N . LEU A 1 151 ? 9.913 -16.410 -0.844 1.00 92.38 151 LEU A N 1
ATOM 1131 C CA . LEU A 1 151 ? 8.622 -16.412 -1.539 1.00 92.38 151 LEU A CA 1
ATOM 1132 C C . LEU A 1 151 ? 8.798 -16.341 -3.059 1.00 92.38 151 LEU A C 1
ATOM 1134 O O . LEU A 1 151 ? 8.357 -15.395 -3.700 1.00 92.38 151 LEU A O 1
ATOM 1138 N N . GLY A 1 152 ? 9.459 -17.347 -3.632 1.00 94.38 152 GLY A N 1
ATOM 1139 C CA . GLY A 1 152 ? 9.615 -17.466 -5.083 1.00 94.38 152 GLY A CA 1
ATOM 1140 C C . GLY A 1 152 ? 10.578 -16.445 -5.694 1.00 94.38 152 GLY A C 1
ATOM 1141 O O . GLY A 1 152 ? 11.560 -16.026 -5.072 1.00 94.38 152 GLY A O 1
ATOM 1142 N N . SER A 1 153 ? 10.325 -16.094 -6.954 1.00 97.06 153 SER A N 1
ATOM 1143 C CA . SER A 1 153 ? 11.147 -15.160 -7.724 1.00 97.06 153 SER A CA 1
ATOM 1144 C C . SER A 1 153 ? 10.949 -13.710 -7.251 1.00 97.06 153 SER A C 1
ATOM 1146 O O . SER A 1 153 ? 9.960 -13.411 -6.586 1.00 97.06 153 SER A O 1
ATOM 1148 N N . PRO A 1 154 ? 11.840 -12.761 -7.598 1.00 97.75 154 PRO A N 1
ATOM 1149 C CA . PRO A 1 154 ? 11.687 -11.369 -7.174 1.00 97.75 154 PRO A CA 1
ATOM 1150 C C . PRO A 1 154 ? 10.330 -10.736 -7.512 1.00 97.75 154 PRO A C 1
ATOM 1152 O O . PRO A 1 154 ? 9.868 -9.895 -6.746 1.00 97.75 154 PRO A O 1
ATOM 1155 N N . ILE A 1 155 ? 9.674 -11.135 -8.613 1.00 97.88 155 ILE A N 1
ATOM 1156 C CA . ILE A 1 155 ? 8.337 -10.620 -8.942 1.00 97.88 155 ILE A CA 1
ATOM 1157 C C . ILE A 1 155 ? 7.269 -11.136 -7.968 1.00 97.88 155 ILE A C 1
ATOM 1159 O O . ILE A 1 155 ? 6.453 -10.350 -7.492 1.00 97.88 155 ILE A O 1
ATOM 1163 N N . ASP A 1 156 ? 7.335 -12.414 -7.589 1.00 97.25 156 ASP A N 1
ATOM 1164 C CA . ASP A 1 156 ? 6.429 -13.022 -6.606 1.00 97.25 156 ASP A CA 1
ATOM 1165 C C . ASP A 1 156 ? 6.574 -12.332 -5.240 1.00 97.25 156 ASP A C 1
ATOM 1167 O O . ASP A 1 156 ? 5.589 -12.004 -4.576 1.00 97.25 156 ASP A O 1
ATOM 1171 N N . GLN A 1 157 ? 7.815 -12.016 -4.859 1.00 97.44 157 GLN A N 1
ATOM 1172 C CA . GLN A 1 157 ? 8.128 -11.327 -3.607 1.00 97.44 157 GLN A CA 1
ATOM 1173 C C . GLN A 1 157 ? 7.531 -9.920 -3.559 1.00 97.44 157 GLN A C 1
ATOM 1175 O O . GLN A 1 157 ? 6.964 -9.532 -2.540 1.00 97.44 157 GLN A O 1
ATOM 1180 N N . VAL A 1 158 ? 7.642 -9.135 -4.636 1.00 97.69 158 VAL A N 1
ATOM 1181 C CA . VAL A 1 158 ? 7.102 -7.765 -4.644 1.00 97.69 158 VAL A CA 1
ATOM 1182 C C . VAL A 1 158 ? 5.577 -7.733 -4.753 1.00 97.69 158 VAL A C 1
ATOM 1184 O O . VAL A 1 158 ? 4.961 -6.832 -4.185 1.00 97.69 158 VAL A O 1
ATOM 1187 N N . ILE A 1 159 ? 4.962 -8.734 -5.397 1.00 97.75 159 ILE A N 1
ATOM 1188 C CA . ILE A 1 159 ? 3.505 -8.946 -5.376 1.00 97.75 159 ILE A CA 1
ATOM 1189 C C . ILE A 1 159 ? 3.044 -9.220 -3.945 1.00 97.75 159 ILE A C 1
ATOM 1191 O O . ILE A 1 159 ? 2.111 -8.568 -3.472 1.00 97.75 159 ILE A O 1
ATOM 1195 N N . ALA A 1 160 ? 3.728 -10.118 -3.230 1.00 95.94 160 ALA A N 1
ATOM 1196 C CA . ALA A 1 160 ? 3.439 -10.398 -1.828 1.00 95.94 160 ALA A CA 1
ATOM 1197 C C . ALA A 1 160 ? 3.621 -9.148 -0.952 1.00 95.94 160 ALA A C 1
ATOM 1199 O O . ALA A 1 160 ? 2.717 -8.802 -0.199 1.00 95.94 160 ALA A O 1
ATOM 1200 N N . ILE A 1 161 ? 4.724 -8.405 -1.109 1.00 95.88 161 ILE A N 1
ATOM 1201 C CA . ILE A 1 161 ? 4.959 -7.144 -0.382 1.00 95.88 161 ILE A CA 1
ATOM 1202 C C . ILE A 1 161 ? 3.814 -6.158 -0.612 1.00 95.88 161 ILE A C 1
ATOM 1204 O O . ILE A 1 161 ? 3.304 -5.589 0.353 1.00 95.88 161 ILE A O 1
ATOM 1208 N N . MET A 1 162 ? 3.406 -5.942 -1.865 1.00 96.06 162 MET A N 1
ATOM 1209 C CA . MET A 1 162 ? 2.329 -5.011 -2.206 1.00 96.06 162 MET A CA 1
ATOM 1210 C C . MET A 1 162 ? 0.999 -5.441 -1.581 1.00 96.06 162 MET A C 1
ATOM 1212 O O . MET A 1 162 ? 0.355 -4.657 -0.885 1.00 96.06 162 MET A O 1
ATOM 1216 N N . GLY A 1 163 ? 0.616 -6.703 -1.778 1.00 95.31 163 GLY A N 1
ATOM 1217 C CA . GLY A 1 163 ? -0.632 -7.250 -1.255 1.00 95.31 163 GLY A CA 1
ATOM 1218 C C . GLY A 1 163 ? -0.685 -7.214 0.269 1.00 95.31 163 GLY A C 1
ATOM 1219 O O . GLY A 1 163 ? -1.651 -6.731 0.861 1.00 95.31 163 GLY A O 1
ATOM 1220 N N . GLU A 1 164 ? 0.376 -7.675 0.924 1.00 94.19 164 GLU A N 1
ATOM 1221 C CA . GLU A 1 164 ? 0.400 -7.782 2.375 1.00 94.19 164 GLU A CA 1
ATOM 1222 C C . GLU A 1 164 ? 0.487 -6.429 3.062 1.00 94.19 164 GLU A C 1
ATOM 1224 O O . GLU A 1 164 ? -0.269 -6.168 3.996 1.00 94.19 164 GLU A O 1
ATOM 1229 N N . SER A 1 165 ? 1.365 -5.542 2.601 1.00 91.12 165 SER A N 1
ATOM 1230 C CA . SER A 1 165 ? 1.560 -4.257 3.270 1.00 91.12 165 SER A CA 1
ATOM 1231 C C . SER A 1 165 ? 0.398 -3.283 3.070 1.00 91.12 165 SER A C 1
ATOM 1233 O O . SER A 1 165 ? 0.102 -2.529 3.995 1.00 91.12 165 SER A O 1
ATOM 1235 N N . ILE A 1 166 ? -0.285 -3.312 1.919 1.00 89.88 166 ILE A N 1
ATOM 1236 C CA . ILE A 1 166 ? -1.344 -2.346 1.586 1.00 89.88 166 ILE A CA 1
ATOM 1237 C C . ILE A 1 166 ? -2.752 -2.878 1.881 1.00 89.88 166 ILE A C 1
ATOM 1239 O O . ILE A 1 166 ? -3.623 -2.092 2.254 1.00 89.88 166 ILE A O 1
ATOM 1243 N N . PHE A 1 167 ? -2.981 -4.192 1.786 1.00 93.12 167 PHE A N 1
ATOM 1244 C CA . PHE A 1 167 ? -4.322 -4.774 1.910 1.00 93.12 167 PHE A CA 1
ATOM 1245 C C . PHE A 1 167 ? -4.423 -5.762 3.075 1.00 93.12 167 PHE A C 1
ATOM 1247 O O . PHE A 1 167 ? -5.219 -5.552 3.993 1.00 93.12 167 PHE A O 1
ATOM 1254 N N . VAL A 1 168 ? -3.587 -6.807 3.110 1.00 94.31 168 VAL A N 1
ATOM 1255 C CA . VAL A 1 168 ? -3.776 -7.926 4.052 1.00 94.31 168 VAL A CA 1
ATOM 1256 C C . VAL A 1 168 ? -3.422 -7.558 5.494 1.00 94.31 168 VAL A C 1
ATOM 1258 O O . VAL A 1 168 ? -4.275 -7.649 6.384 1.00 94.31 168 VAL A O 1
ATOM 1261 N N . CYS A 1 169 ? -2.192 -7.119 5.765 1.00 91.12 169 CYS A N 1
ATOM 1262 C CA . CYS A 1 169 ? -1.728 -6.777 7.111 1.00 91.12 169 CYS A CA 1
ATOM 1263 C C . CYS A 1 169 ? -2.527 -5.645 7.783 1.00 91.12 169 CYS A C 1
ATOM 1265 O O . CYS A 1 169 ? -2.795 -5.765 8.987 1.00 91.12 169 CYS A O 1
ATOM 1267 N N . PRO A 1 170 ? -2.970 -4.590 7.067 1.00 90.56 170 PRO A N 1
ATOM 1268 C CA . PRO A 1 170 ? -3.850 -3.567 7.628 1.00 90.56 170 PRO A CA 1
ATOM 1269 C C . PRO A 1 170 ? -5.103 -4.127 8.303 1.00 90.56 170 PRO A C 1
ATOM 1271 O O . PRO A 1 170 ? -5.498 -3.637 9.367 1.00 90.56 170 PRO A O 1
ATOM 1274 N N . THR A 1 171 ? -5.680 -5.209 7.764 1.00 93.69 171 THR A N 1
ATOM 1275 C CA . THR A 1 171 ? -6.878 -5.821 8.355 1.00 93.69 171 THR A CA 1
ATOM 1276 C C . THR A 1 171 ? -6.654 -6.307 9.783 1.00 93.69 171 THR A C 1
ATOM 1278 O O . THR A 1 171 ? -7.565 -6.210 10.597 1.00 93.69 171 THR A O 1
ATOM 1281 N N . TYR A 1 172 ? -5.440 -6.718 10.160 1.00 91.44 172 TYR A N 1
ATOM 1282 C CA . TYR A 1 172 ? -5.156 -7.153 11.531 1.00 91.44 172 TYR A CA 1
ATOM 1283 C C . TYR A 1 172 ? -5.168 -6.004 12.546 1.00 91.44 172 TYR A C 1
ATOM 1285 O O . TYR A 1 172 ? -5.441 -6.243 13.723 1.00 91.44 172 TYR A O 1
ATOM 1293 N N . PHE A 1 173 ? -4.909 -4.755 12.138 1.00 91.88 173 PHE A N 1
ATOM 1294 C CA . PHE A 1 173 ? -5.143 -3.607 13.023 1.00 91.88 173 PHE A CA 1
ATOM 1295 C C . PHE A 1 173 ? -6.630 -3.414 13.298 1.00 91.88 173 PHE A C 1
ATOM 1297 O O . PHE A 1 173 ? -6.999 -3.157 14.443 1.00 91.88 173 PHE A O 1
ATOM 1304 N N . LEU A 1 174 ? -7.467 -3.596 12.273 1.00 94.12 174 LEU A N 1
ATOM 1305 C CA . LEU A 1 174 ? -8.916 -3.539 12.417 1.00 94.12 174 LEU A CA 1
ATOM 1306 C C . LEU A 1 174 ? -9.405 -4.666 13.339 1.00 94.12 174 LEU A C 1
ATOM 1308 O O . LEU A 1 174 ? -10.080 -4.391 14.326 1.00 94.12 174 LEU A O 1
ATOM 1312 N N . LEU A 1 175 ? -8.982 -5.913 13.106 1.00 94.44 175 LEU A N 1
ATOM 1313 C CA . LEU A 1 175 ? -9.367 -7.048 13.956 1.00 94.44 175 LEU A CA 1
ATOM 1314 C C . LEU A 1 175 ? -9.010 -6.812 15.429 1.00 94.44 175 LEU A C 1
ATOM 1316 O O . LEU A 1 175 ? -9.846 -7.003 16.309 1.00 94.44 175 LEU A O 1
ATOM 1320 N N . ARG A 1 176 ? -7.790 -6.333 15.708 1.00 94.38 176 ARG A N 1
ATOM 1321 C CA . ARG A 1 176 ? -7.354 -6.020 17.079 1.00 94.38 176 ARG A CA 1
ATOM 1322 C C . ARG A 1 176 ? -8.204 -4.931 17.733 1.00 94.38 176 ARG A C 1
ATOM 1324 O O . ARG A 1 176 ? -8.512 -5.051 18.916 1.00 94.38 176 ARG A O 1
ATOM 1331 N N . ALA A 1 177 ? -8.601 -3.901 16.986 1.00 95.75 177 ALA A N 1
ATOM 1332 C CA . ALA A 1 177 ? -9.423 -2.812 17.511 1.00 95.75 177 ALA A CA 1
ATOM 1333 C C . ALA A 1 177 ? -10.835 -3.281 17.908 1.00 95.75 177 ALA A C 1
ATOM 1335 O O . ALA A 1 177 ? -11.363 -2.848 18.931 1.00 95.75 177 ALA A O 1
ATOM 1336 N N . PHE A 1 178 ? -11.415 -4.215 17.146 1.00 95.81 178 PHE A N 1
ATOM 1337 C CA . PHE A 1 178 ? -12.748 -4.781 17.395 1.00 95.81 178 PHE A CA 1
ATOM 1338 C C . PHE A 1 178 ? -12.744 -6.000 18.338 1.00 95.81 178 PHE A C 1
ATOM 1340 O O . PHE A 1 178 ? -13.808 -6.494 18.719 1.00 95.81 178 PHE A O 1
ATOM 1347 N N . LYS A 1 179 ? -11.564 -6.461 18.780 1.00 93.06 179 LYS A N 1
ATOM 1348 C CA . LYS A 1 179 ? -11.385 -7.556 19.750 1.00 93.06 17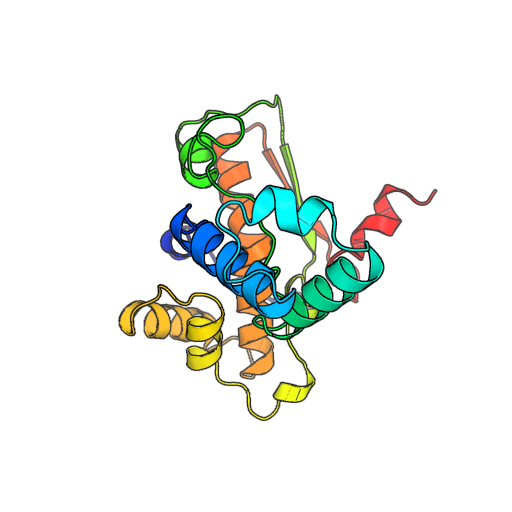9 LYS A CA 1
ATOM 1349 C C . LYS A 1 179 ? -12.137 -8.827 19.318 1.00 93.06 179 LYS A C 1
ATOM 1351 O O . LYS A 1 179 ? -11.888 -9.358 18.244 1.00 93.06 179 LYS A O 1
ATOM 1356 N N . ASN A 1 180 ? -13.057 -9.322 20.148 1.00 94.56 180 ASN A N 1
ATOM 1357 C CA . ASN A 1 180 ? -13.870 -10.514 19.897 1.00 94.56 180 ASN A CA 1
ATOM 1358 C C . ASN A 1 180 ? -15.106 -10.254 19.015 1.00 94.56 180 ASN A C 1
ATOM 1360 O O . ASN A 1 180 ? -15.910 -11.161 18.828 1.00 94.56 180 ASN A O 1
ATOM 1364 N N . LYS A 1 181 ? -15.277 -9.035 18.490 1.00 96.88 181 LYS A N 1
ATOM 1365 C CA . LYS A 1 181 ? -16.367 -8.658 17.577 1.00 96.88 181 LYS A CA 1
ATOM 1366 C C . LYS A 1 181 ? -15.874 -8.493 16.137 1.00 96.88 181 LYS A C 1
ATOM 1368 O O . LYS A 1 181 ? -16.396 -7.672 15.386 1.00 96.88 181 LYS A O 1
ATOM 1373 N N . ALA A 1 182 ? -14.832 -9.233 15.773 1.00 97.31 182 ALA A N 1
ATOM 1374 C CA . ALA A 1 182 ? -14.177 -9.130 14.482 1.00 97.31 182 ALA A CA 1
ATOM 1375 C C . ALA A 1 182 ? -14.083 -10.499 13.806 1.00 97.31 182 ALA A C 1
ATOM 1377 O O . ALA A 1 182 ? -13.691 -11.483 14.432 1.00 97.31 182 ALA A O 1
ATOM 1378 N N . PHE A 1 183 ? -14.387 -10.533 12.515 1.00 97.31 183 PHE A N 1
ATOM 1379 C CA . PHE A 1 183 ? -14.279 -11.704 11.657 1.00 97.31 183 PHE A CA 1
ATOM 1380 C C . PHE A 1 183 ? -13.360 -11.373 10.482 1.00 97.31 183 PHE A C 1
ATOM 1382 O O . PHE A 1 183 ? -13.401 -10.263 9.945 1.00 97.31 183 PHE A O 1
ATOM 1389 N N . LYS A 1 184 ? -12.525 -12.333 10.080 1.00 95.94 184 LYS A N 1
ATOM 1390 C CA . LYS A 1 184 ? -11.698 -12.225 8.876 1.00 95.94 184 LYS A CA 1
ATOM 1391 C C . LYS A 1 184 ? -12.067 -13.328 7.900 1.00 95.94 184 LYS A C 1
ATOM 1393 O O . LYS A 1 184 ? -12.109 -14.491 8.291 1.00 95.94 184 LYS A O 1
ATOM 1398 N N . GLY A 1 185 ? -12.307 -12.945 6.654 1.00 96.12 185 GLY A N 1
ATOM 1399 C CA . GLY A 1 185 ? -12.411 -13.857 5.523 1.00 96.12 185 GLY A CA 1
ATOM 1400 C C . GLY A 1 185 ? -11.204 -13.720 4.602 1.00 96.12 185 GLY A C 1
ATOM 1401 O O . GLY A 1 185 ? -10.558 -12.669 4.560 1.00 96.12 185 GLY A O 1
ATOM 1402 N N . GLU A 1 186 ? -10.926 -14.781 3.855 1.00 96.69 186 GLU A N 1
ATOM 1403 C CA . GLU A 1 186 ? -10.037 -14.749 2.699 1.00 96.69 186 GLU A CA 1
ATOM 1404 C C . GLU A 1 186 ? -10.802 -15.283 1.488 1.00 96.69 186 GLU A C 1
ATOM 1406 O O . GLU A 1 186 ? -11.346 -16.389 1.523 1.00 96.69 186 GLU A O 1
ATOM 1411 N N . PHE A 1 187 ? -10.869 -14.483 0.431 1.00 97.31 187 PHE A N 1
ATOM 1412 C CA . PHE A 1 187 ? -11.376 -14.912 -0.857 1.00 97.31 187 PHE A CA 1
ATOM 1413 C C . PHE A 1 187 ? -10.247 -15.586 -1.637 1.00 97.31 187 PHE A C 1
ATOM 1415 O O . PHE A 1 187 ? -9.259 -14.958 -2.020 1.00 97.31 187 PHE A O 1
ATOM 1422 N N . ALA A 1 188 ? -10.405 -16.887 -1.862 1.00 96.44 188 ALA A N 1
ATOM 1423 C CA . ALA A 1 188 ? -9.394 -17.735 -2.487 1.00 96.44 188 ALA A CA 1
ATOM 1424 C C . ALA A 1 188 ? -9.937 -18.511 -3.700 1.00 96.44 188 ALA A C 1
ATOM 1426 O O . ALA A 1 188 ? -9.389 -19.553 -4.062 1.00 96.44 188 ALA A O 1
ATOM 1427 N N . ILE A 1 189 ? -11.022 -18.036 -4.327 1.00 95.62 189 ILE A N 1
ATOM 1428 C CA . ILE A 1 189 ? -11.493 -18.601 -5.598 1.00 95.62 189 ILE A CA 1
ATOM 1429 C C . ILE A 1 189 ? -10.575 -18.073 -6.710 1.00 95.62 189 ILE A C 1
ATOM 1431 O O . ILE A 1 189 ? -10.488 -16.856 -6.871 1.00 95.62 189 ILE A O 1
ATOM 1435 N N . PRO A 1 190 ? -9.889 -18.939 -7.482 1.00 95.12 190 PRO A N 1
ATOM 1436 C CA . PRO A 1 190 ? -9.010 -18.486 -8.555 1.00 95.12 190 PRO A CA 1
ATOM 1437 C C . PRO A 1 190 ? -9.746 -17.626 -9.606 1.00 95.12 190 PRO A C 1
ATOM 1439 O O . PRO A 1 190 ? -10.865 -17.978 -9.985 1.00 95.12 190 PRO A O 1
ATOM 1442 N N . PRO A 1 191 ? -9.120 -16.545 -10.116 1.00 94.81 191 PRO A N 1
ATOM 1443 C CA . PRO A 1 191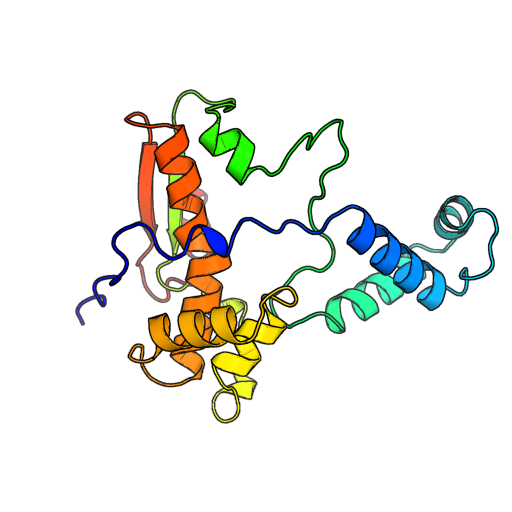 ? -7.714 -16.199 -9.915 1.00 94.81 191 PRO A CA 1
ATOM 1444 C C . PRO A 1 191 ? -7.420 -15.464 -8.599 1.00 94.81 191 PRO A C 1
ATOM 1446 O O . PRO A 1 191 ? -6.254 -15.397 -8.231 1.00 94.81 191 PRO A O 1
ATOM 1449 N N . GLY A 1 192 ? -8.431 -15.008 -7.853 1.00 95.94 192 GLY A N 1
ATOM 1450 C CA . GLY A 1 192 ? -8.273 -14.498 -6.486 1.00 95.94 192 GLY A CA 1
ATOM 1451 C C . GLY A 1 192 ? -7.527 -13.167 -6.409 1.00 95.94 192 GLY A C 1
ATOM 1452 O O . GLY A 1 192 ? -6.789 -12.932 -5.450 1.00 95.94 192 GLY A O 1
ATOM 1453 N N . LEU A 1 193 ? -7.666 -12.337 -7.440 1.00 97.69 193 LEU A N 1
ATOM 1454 C CA . LEU A 1 193 ? -7.040 -11.027 -7.549 1.00 97.69 193 LEU A CA 1
ATOM 1455 C C . LEU A 1 193 ? -7.829 -9.979 -6.760 1.00 97.69 193 LEU A C 1
ATOM 1457 O O . LEU A 1 193 ? -8.962 -10.199 -6.331 1.00 97.69 193 LEU A O 1
ATOM 1461 N N . HIS A 1 194 ? -7.225 -8.806 -6.591 1.00 97.62 194 HIS A N 1
ATOM 1462 C CA . HIS A 1 194 ? -7.895 -7.674 -5.966 1.00 97.62 194 HIS A CA 1
ATOM 1463 C C . HIS A 1 194 ? -9.237 -7.356 -6.644 1.00 97.62 194 HIS A C 1
ATOM 1465 O O . HIS A 1 194 ? -9.268 -7.086 -7.845 1.00 97.62 194 HIS A O 1
ATOM 1471 N N . SER A 1 195 ? -10.304 -7.295 -5.840 1.00 96.00 195 SER A N 1
ATOM 1472 C CA . SER A 1 195 ? -11.704 -7.049 -6.232 1.00 96.00 195 SER A CA 1
ATOM 1473 C C . SER A 1 195 ? -12.437 -8.197 -6.942 1.00 96.00 195 SER A C 1
ATOM 1475 O O . SER A 1 195 ? -13.610 -8.026 -7.283 1.00 96.00 195 SER A O 1
ATOM 1477 N N . ASP A 1 196 ? -11.825 -9.371 -7.128 1.00 96.56 196 ASP A N 1
ATOM 1478 C CA . ASP A 1 196 ? -12.517 -10.531 -7.722 1.00 96.56 196 ASP A CA 1
ATOM 1479 C C . ASP A 1 196 ? -13.680 -11.038 -6.852 1.00 96.56 196 ASP A C 1
ATOM 1481 O O . ASP A 1 196 ? -14.610 -11.673 -7.349 1.00 96.56 196 ASP A O 1
ATOM 1485 N N . ASP A 1 197 ? -13.662 -10.736 -5.557 1.00 96.00 197 ASP A N 1
ATOM 1486 C CA . ASP A 1 197 ? -14.708 -11.076 -4.601 1.00 96.00 197 ASP A CA 1
ATOM 1487 C C . ASP A 1 197 ? -15.987 -10.240 -4.764 1.00 96.00 197 ASP A C 1
ATOM 1489 O O . ASP A 1 197 ? -17.078 -10.704 -4.427 1.00 96.00 197 ASP A O 1
ATOM 1493 N N . VAL A 1 198 ? -15.893 -9.035 -5.338 1.00 95.19 198 VAL A N 1
ATOM 1494 C CA . VAL A 1 198 ? -17.009 -8.075 -5.430 1.00 95.19 198 VAL A CA 1
ATOM 1495 C C . VAL A 1 198 ? -18.221 -8.669 -6.147 1.00 95.19 198 VAL A C 1
ATOM 1497 O O . VAL A 1 198 ? -19.359 -8.505 -5.698 1.00 95.19 198 VAL A O 1
ATOM 1500 N N . VAL A 1 199 ? -17.998 -9.401 -7.240 1.00 93.88 199 VAL A N 1
ATOM 1501 C CA . VAL A 1 199 ? -19.088 -10.013 -8.013 1.00 93.88 199 VAL A CA 1
ATOM 1502 C C . VAL A 1 199 ? -19.851 -11.071 -7.212 1.00 93.88 199 VAL A C 1
ATOM 1504 O O . VAL A 1 199 ? -21.043 -11.246 -7.438 1.00 93.88 199 VAL A O 1
ATOM 1507 N N . TYR A 1 200 ? -19.219 -11.709 -6.224 1.00 93.19 200 TYR A N 1
ATOM 1508 C CA . TYR A 1 200 ? -19.853 -12.715 -5.368 1.00 93.19 200 TYR A CA 1
ATOM 1509 C C . TYR A 1 200 ? -20.727 -12.103 -4.268 1.00 93.19 200 TYR A C 1
ATOM 1511 O O . TYR A 1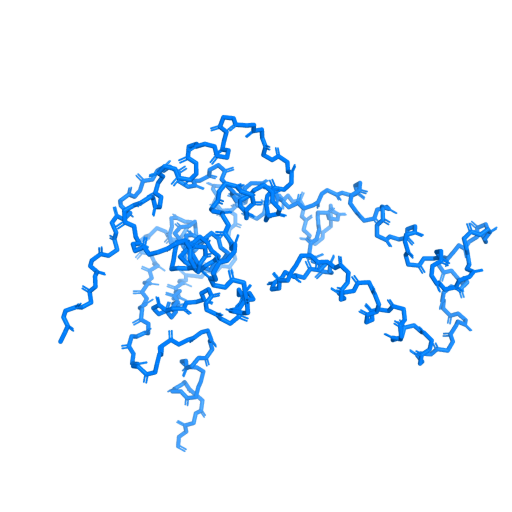 200 ? -21.581 -12.793 -3.714 1.00 93.19 200 TYR A O 1
ATOM 1519 N N . TYR A 1 201 ? -20.538 -10.822 -3.941 1.00 92.06 201 TYR A N 1
ATOM 1520 C CA . TYR A 1 201 ? -21.365 -10.131 -2.948 1.00 92.06 201 TYR A CA 1
ATOM 1521 C C . TYR A 1 201 ? -22.631 -9.526 -3.547 1.00 92.06 201 TYR A C 1
ATOM 1523 O O . TYR A 1 201 ? -23.669 -9.487 -2.885 1.00 92.06 201 TYR A O 1
ATOM 1531 N N . PHE A 1 202 ? -22.537 -9.007 -4.773 1.00 89.44 202 PHE A N 1
ATOM 1532 C CA . PHE A 1 202 ? -23.566 -8.129 -5.334 1.00 89.44 202 PHE A CA 1
ATOM 1533 C C . PHE A 1 202 ? -24.324 -8.717 -6.519 1.00 89.44 202 PHE A C 1
ATOM 1535 O O . PHE A 1 202 ? -25.419 -8.237 -6.813 1.00 89.44 202 PHE A O 1
ATOM 1542 N N . LEU A 1 203 ? -23.788 -9.738 -7.190 1.00 78.75 203 LEU A N 1
ATOM 1543 C CA . LEU A 1 203 ? -24.521 -10.408 -8.256 1.00 78.75 203 LEU A CA 1
ATOM 1544 C C . LEU A 1 203 ? -25.365 -11.534 -7.653 1.00 78.75 203 LEU A C 1
ATOM 1546 O O . LEU A 1 203 ? -24.845 -12.467 -7.042 1.00 78.75 203 LEU A O 1
ATOM 1550 N N . LYS A 1 204 ? -26.682 -11.394 -7.809 1.00 55.88 204 LYS A N 1
ATOM 1551 C CA . LYS A 1 204 ? -27.661 -12.473 -7.660 1.00 55.88 204 LYS A CA 1
ATOM 1552 C C . LYS A 1 204 ? -28.009 -13.025 -9.030 1.00 55.88 204 LYS A C 1
ATOM 1554 O O . LYS A 1 204 ? -28.171 -12.192 -9.951 1.00 55.88 204 LYS A O 1
#

Mean predicted aligned error: 7.82 Å

Sequence (204 aa):
MAAPTLPFSNEQLPALLTSLPSIASMIVLRNNFTAKSSMAQAIDSLNCLRQVDAEVLQQVNVNIASGAFFGTSIWVPVIDGQFITKLPTQLLREGRINGEALLSVTNIFEGTNFVNLNTSSTVRTPSYLANLFPDFGAAQVAKGAAQYANLGSPIDQVIAIMGESIFVCPTYFLLRAFKNKAFKGEFAIPPGLHSDDVVYYFLK

Radius of gyration: 19.54 Å; Cα contacts (8 Å, |Δi|>4): 215; chains: 1; bounding box: 46×62×40 Å

InterPro domains:
  IPR002018 Carboxylesterase, type B [PF00135] (41-122)
  IPR029058 Alpha/Beta hydrolase fold [G3DSA:3.40.50.1820] (14-204)
  IPR029058 Alpha/Beta hydrolase fold [SSF53474] (30-202)

pLDDT: mean 83.7, std 18.79, range [22.83, 98.0]

Secondary structure (DSSP, 8-state):
-PPP-----SSSGGGTS-----HHHHHHHHHHHHHHTT-TT-TTHHHHHHTS-HHHHHHHHHHHHTTSPTT--SS-----SSSS-S-HHHHHHTT----S-EEEEEETBTTGGGS-GGGTTT--HHHHHHHH-TT--HHHHHHHHHHHTTSSSHHHHHHHHHHIIIIIHHHHHHHHHHGGGEEEEEE-STT-BTTTTHHHHH--

Nearest PDB structures (foldseek):
  5fpq-assembly1_B-2  TM=7.991E-01  e=7.552E-04  Homo sapiens
  2xup-assembly1_B  TM=7.215E-01  e=3.054E-04  Mus musculus
  6o69-assembly1_A  TM=7.456E-01  e=7.552E-04  Homo sapiens
  7w1j-assembly1_A  TM=7.447E-01  e=1.867E-03  Thermobifida fusca
  8wdm-assembly1_C  TM=7.601E-01  e=9.632E-03  Thermaerobacter marianensis DSM 12885

Organism: NCBI:txid56174

Foldseek 3Di:
DDQPDPPDDDDDLPVLQQDDPEVVLVVVVLCQLCVQLVNNPPPPSVVVVVPDDPVSSVVSLCVVQVPAQFLDGSDDDYCPCPPNVHRPLVCLVVLVDDDQAEEAEAFSQAQPNRDDCVCQPPDDQLVLSCRVRVPDDPVRSVVLCVVQVPQDGRRSSSSCVRRCNPGNVVVVSVCVSNPPRYHYYYHYDPPRYNPPCVCVVPPD